Protein AF-A0A4R5BAP6-F1 (afdb_monomer_lite)

Structure (mmCIF, N/CA/C/O backbone):
data_AF-A0A4R5BAP6-F1
#
_entry.id   AF-A0A4R5BAP6-F1
#
loop_
_atom_site.group_PDB
_atom_site.id
_atom_site.type_symbol
_atom_site.label_atom_id
_atom_site.label_alt_id
_atom_site.label_comp_id
_atom_site.label_asym_id
_atom_site.label_entity_id
_atom_site.label_seq_id
_atom_site.pdbx_PDB_ins_code
_atom_site.Cartn_x
_atom_site.Cartn_y
_atom_site.Cartn_z
_atom_site.occupancy
_atom_site.B_iso_or_equiv
_atom_site.auth_seq_id
_atom_site.auth_comp_id
_atom_site.auth_asym_id
_atom_site.auth_atom_id
_atom_site.pdbx_PDB_model_num
ATOM 1 N N . MET A 1 1 ? -31.113 -11.861 32.600 1.00 29.08 1 MET A N 1
ATOM 2 C CA . MET A 1 1 ? -31.206 -10.834 31.542 1.00 29.08 1 MET A CA 1
ATOM 3 C C . MET A 1 1 ? -30.276 -11.280 30.420 1.00 29.08 1 MET A C 1
ATOM 5 O O . MET A 1 1 ? -29.071 -11.275 30.618 1.00 29.08 1 MET A O 1
ATOM 9 N N . ARG A 1 2 ? -30.821 -11.853 29.339 1.00 25.77 2 ARG A N 1
ATOM 10 C CA . ARG A 1 2 ? -30.029 -12.361 28.207 1.00 25.77 2 ARG A CA 1
ATOM 11 C C . ARG A 1 2 ? -29.753 -11.190 27.268 1.00 25.77 2 ARG A C 1
ATOM 13 O O . ARG A 1 2 ? -30.697 -10.659 26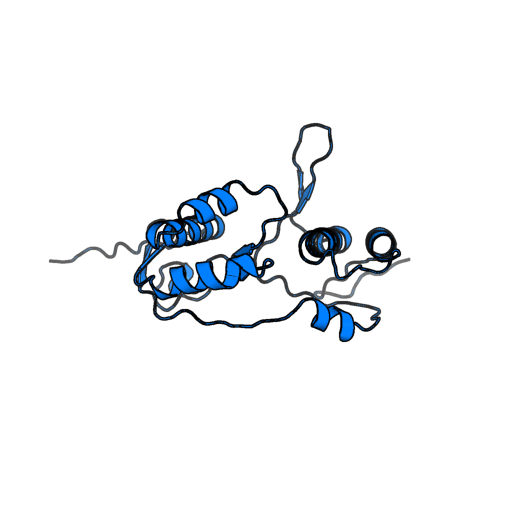.692 1.00 25.77 2 ARG A O 1
ATOM 20 N N . PHE A 1 3 ? -28.494 -10.786 27.141 1.00 29.09 3 PHE A N 1
ATOM 21 C CA . PHE A 1 3 ? -28.077 -9.947 26.024 1.00 29.09 3 PHE A CA 1
ATOM 22 C C . PHE A 1 3 ? -28.029 -10.844 24.790 1.00 29.09 3 PHE A C 1
ATOM 24 O O . PHE A 1 3 ? -27.370 -11.881 24.809 1.00 29.09 3 PHE A O 1
ATOM 31 N N . GLY A 1 4 ? -28.821 -10.499 23.774 1.00 31.89 4 GLY A N 1
ATOM 32 C CA . GLY A 1 4 ? -28.819 -11.208 22.503 1.00 31.89 4 GLY A CA 1
ATOM 33 C C . GLY A 1 4 ? -27.422 -11.173 21.898 1.00 31.89 4 GLY A C 1
ATOM 34 O O . GLY A 1 4 ? -26.791 -10.116 21.868 1.00 31.89 4 GLY A O 1
ATOM 35 N N . GLU A 1 5 ? -26.951 -12.328 21.436 1.00 37.53 5 GLU A N 1
ATOM 36 C CA . GLU A 1 5 ? -25.790 -12.431 20.563 1.00 37.53 5 GLU A CA 1
ATOM 37 C C . GLU A 1 5 ? -26.086 -11.639 19.290 1.00 37.53 5 GLU A C 1
ATOM 39 O O . GLU A 1 5 ? -26.674 -12.129 18.328 1.00 37.53 5 GLU A O 1
ATOM 44 N N . ASN A 1 6 ? -25.698 -10.369 19.291 1.00 40.91 6 ASN A N 1
ATOM 45 C CA . ASN A 1 6 ? -25.498 -9.635 18.063 1.00 40.91 6 ASN A CA 1
ATOM 46 C C . ASN A 1 6 ? -24.154 -10.132 17.532 1.00 40.91 6 ASN A C 1
ATOM 48 O O . ASN A 1 6 ? -23.112 -9.549 17.831 1.00 40.91 6 ASN A O 1
ATOM 52 N N . ILE A 1 7 ? -24.160 -11.277 16.840 1.00 45.03 7 ILE A N 1
ATOM 53 C CA . ILE A 1 7 ? -22.992 -11.737 16.088 1.00 45.03 7 ILE A CA 1
ATOM 54 C C . ILE A 1 7 ? -22.844 -10.726 14.956 1.00 45.03 7 ILE A C 1
ATOM 56 O O . ILE A 1 7 ? -23.418 -10.883 13.879 1.00 45.03 7 ILE A O 1
ATOM 60 N N . ALA A 1 8 ? -22.170 -9.615 15.244 1.00 52.75 8 ALA A N 1
ATOM 61 C CA . ALA A 1 8 ? -21.822 -8.625 14.252 1.00 52.75 8 ALA A CA 1
ATOM 62 C C . ALA A 1 8 ? -20.928 -9.343 13.242 1.00 52.75 8 ALA A C 1
ATOM 64 O O . ALA A 1 8 ? -19.736 -9.518 13.476 1.00 52.75 8 ALA A O 1
ATOM 65 N N . SER A 1 9 ? -21.525 -9.820 12.147 1.00 59.94 9 SER A N 1
ATOM 66 C CA . SER A 1 9 ? -20.772 -10.394 11.043 1.00 59.94 9 SER A CA 1
ATOM 67 C C . SER A 1 9 ? -19.763 -9.341 10.608 1.00 59.94 9 SER A C 1
ATOM 69 O O . SER A 1 9 ? -20.160 -8.220 10.265 1.00 59.94 9 SER A O 1
ATOM 71 N N . GLY A 1 10 ? -18.481 -9.670 10.670 1.00 59.75 10 GLY A N 1
ATOM 72 C CA . GLY A 1 10 ? -17.420 -8.743 10.333 1.00 59.75 10 GLY A CA 1
ATOM 73 C C . GLY A 1 10 ? -17.529 -8.264 8.885 1.00 59.75 10 GLY A C 1
ATOM 74 O O . GLY A 1 10 ? -18.206 -8.871 8.044 1.00 59.75 10 GLY A O 1
ATOM 75 N N . PRO A 1 11 ? -16.895 -7.130 8.573 1.00 62.56 11 PRO A N 1
ATOM 76 C CA . PRO A 1 11 ? -16.972 -6.523 7.254 1.00 62.56 11 PRO A CA 1
ATOM 77 C C . PRO A 1 11 ? -16.471 -7.478 6.159 1.00 62.56 11 PRO A C 1
ATOM 79 O O . PRO A 1 11 ? -15.300 -7.831 6.100 1.00 62.56 11 PRO A O 1
ATOM 82 N N . ARG A 1 12 ? -17.349 -7.828 5.209 1.00 66.69 12 ARG A N 1
ATOM 83 C CA . ARG A 1 12 ? -17.011 -8.689 4.054 1.00 66.69 12 ARG A CA 1
ATOM 84 C C . ARG A 1 12 ? -16.017 -8.043 3.073 1.00 66.69 12 ARG A C 1
ATOM 86 O O . ARG A 1 12 ? -15.424 -8.730 2.246 1.00 66.69 12 ARG A O 1
ATOM 93 N N . HIS A 1 13 ? -15.826 -6.722 3.164 1.00 74.81 13 HIS A N 1
ATOM 94 C CA . HIS A 1 13 ? -14.938 -5.932 2.306 1.00 74.81 13 HIS A CA 1
ATOM 95 C C . HIS A 1 13 ? -14.107 -4.945 3.131 1.00 74.81 13 HIS A C 1
ATOM 97 O O . HIS A 1 13 ? -14.418 -3.759 3.234 1.00 74.81 13 HIS A O 1
ATOM 103 N N . THR A 1 14 ? -13.020 -5.427 3.725 1.00 83.00 14 THR A N 1
ATOM 104 C CA . THR A 1 14 ? -12.201 -4.619 4.640 1.00 83.00 14 THR A CA 1
ATOM 105 C C . THR A 1 14 ? -11.200 -3.700 3.958 1.00 83.00 14 THR A C 1
ATOM 107 O O . THR A 1 14 ? -10.678 -2.829 4.630 1.00 83.00 14 THR A O 1
ATOM 110 N N . GLY A 1 15 ? -10.907 -3.840 2.660 1.00 88.62 15 GLY A N 1
ATOM 111 C CA . GLY A 1 15 ? -9.862 -3.037 1.997 1.00 88.62 15 GLY A CA 1
ATOM 112 C C . GLY A 1 15 ? -10.053 -1.518 2.166 1.00 88.62 15 GLY A C 1
ATOM 113 O O . GLY A 1 15 ? -9.214 -0.863 2.786 1.00 88.62 15 GLY A O 1
ATOM 114 N N . PRO A 1 16 ? -11.179 -0.942 1.699 1.00 91.06 16 PRO A N 1
ATOM 115 C CA . PRO A 1 16 ? -11.476 0.476 1.910 1.00 91.06 16 PRO A CA 1
ATOM 116 C C . PRO A 1 16 ? -11.593 0.862 3.391 1.00 91.06 16 PRO A C 1
ATOM 118 O O . PRO A 1 16 ? -11.187 1.958 3.771 1.00 91.06 16 PRO A O 1
ATOM 121 N N . ALA A 1 17 ? -12.114 -0.038 4.231 1.00 92.81 17 ALA A N 1
ATOM 122 C CA . ALA A 1 17 ? -12.284 0.206 5.660 1.00 92.81 17 ALA A CA 1
ATOM 123 C C . ALA A 1 17 ? -10.941 0.287 6.403 1.00 92.81 17 ALA A C 1
ATOM 125 O O . ALA A 1 17 ? -10.759 1.179 7.224 1.00 92.81 17 ALA A O 1
ATOM 126 N N . VAL A 1 18 ? -9.990 -0.594 6.083 1.00 95.06 18 VAL A N 1
ATOM 127 C CA . VAL A 1 18 ? -8.619 -0.564 6.607 1.00 95.06 18 VAL A CA 1
ATOM 128 C C . VAL A 1 18 ? -7.913 0.699 6.135 1.00 95.06 18 VAL A C 1
ATOM 130 O O . VAL A 1 18 ? -7.285 1.372 6.943 1.00 95.06 18 VAL A O 1
ATOM 133 N N . ASN A 1 19 ? -8.074 1.084 4.866 1.00 95.31 19 ASN A N 1
ATOM 134 C CA . ASN A 1 19 ? -7.511 2.336 4.364 1.00 95.31 19 ASN A CA 1
ATOM 135 C C . ASN A 1 19 ? -8.050 3.565 5.112 1.00 95.31 19 ASN A C 1
ATOM 137 O O . ASN A 1 19 ? -7.280 4.438 5.507 1.00 95.31 19 ASN A O 1
ATOM 141 N N . ALA A 1 20 ? -9.362 3.626 5.348 1.00 95.31 20 ALA A N 1
ATOM 142 C CA . ALA A 1 20 ? -9.965 4.702 6.129 1.00 95.31 20 ALA A CA 1
ATOM 143 C C . ALA A 1 20 ? -9.473 4.703 7.585 1.00 95.31 20 ALA A C 1
ATOM 145 O O . ALA A 1 20 ? -9.150 5.765 8.114 1.00 95.31 20 ALA A O 1
ATOM 146 N N . ALA A 1 21 ? -9.377 3.526 8.211 1.00 95.56 21 ALA A N 1
ATOM 147 C CA . ALA A 1 21 ? -8.882 3.373 9.574 1.00 95.56 21 ALA A CA 1
ATOM 148 C C . ALA A 1 21 ? -7.416 3.820 9.696 1.00 95.56 21 ALA A C 1
ATOM 150 O O . ALA A 1 21 ? -7.091 4.607 10.577 1.00 95.56 21 ALA A O 1
ATOM 151 N N . PHE A 1 22 ? -6.556 3.399 8.765 1.00 97.06 22 PHE A N 1
ATOM 152 C CA . PHE A 1 22 ? -5.153 3.807 8.684 1.00 97.06 22 PHE A CA 1
ATOM 153 C C . PHE A 1 22 ? -5.003 5.332 8.599 1.00 97.06 22 PHE A C 1
ATOM 155 O O . PHE A 1 22 ? -4.308 5.934 9.413 1.00 97.06 22 PHE A O 1
ATOM 162 N N . LEU A 1 23 ? -5.713 5.975 7.668 1.00 96.81 23 LEU A N 1
ATOM 163 C CA . LEU A 1 23 ? -5.685 7.432 7.517 1.00 96.81 23 LEU A CA 1
ATOM 164 C C . LEU A 1 23 ? -6.259 8.162 8.743 1.00 96.81 23 LEU A C 1
ATOM 166 O O . LEU A 1 23 ? -5.760 9.219 9.121 1.00 96.81 23 LEU A O 1
ATOM 170 N N . ALA A 1 24 ? -7.288 7.607 9.389 1.00 95.38 24 ALA A N 1
ATOM 171 C CA . ALA A 1 24 ? -7.823 8.167 10.626 1.00 95.38 24 ALA A CA 1
ATOM 172 C C . ALA A 1 24 ? -6.784 8.149 11.757 1.00 95.38 24 ALA A C 1
ATOM 174 O O . ALA A 1 24 ? -6.659 9.152 12.453 1.00 95.38 24 ALA A O 1
ATOM 175 N N . GLN A 1 25 ? -5.999 7.073 11.881 1.00 95.19 25 GLN A N 1
ATOM 176 C CA . GLN A 1 25 ? -4.946 6.974 12.896 1.00 95.19 25 GLN A CA 1
ATOM 177 C C . GLN A 1 25 ? -3.821 7.985 12.690 1.00 95.19 25 GLN A C 1
ATOM 179 O O . GLN A 1 25 ? -3.382 8.610 13.652 1.00 95.19 25 GLN A O 1
ATOM 184 N N . LEU A 1 26 ? -3.397 8.212 11.444 1.00 96.12 26 LEU A N 1
ATOM 185 C CA . LEU A 1 26 ? -2.430 9.271 11.141 1.00 96.12 26 LEU A CA 1
ATOM 186 C C . LEU A 1 26 ? -2.963 10.637 11.597 1.00 96.12 26 LEU A C 1
ATOM 188 O O . LEU A 1 26 ? -2.294 11.364 12.329 1.00 96.12 26 LEU A O 1
ATOM 192 N N . ARG A 1 27 ? -4.208 10.961 11.241 1.00 95.62 27 ARG A N 1
ATOM 193 C CA . ARG A 1 27 ? -4.841 12.223 11.639 1.00 95.62 27 ARG A CA 1
ATOM 194 C C . ARG A 1 27 ? -4.954 12.368 13.159 1.00 95.62 27 ARG A C 1
ATOM 196 O O . ARG A 1 27 ? -4.648 13.435 13.679 1.00 95.62 27 ARG A O 1
ATOM 203 N N . GLU A 1 28 ? -5.384 11.321 13.861 1.00 94.06 28 GLU A N 1
ATOM 204 C CA . GLU A 1 28 ? -5.513 11.303 15.327 1.00 94.06 28 GLU A CA 1
ATOM 205 C C . GLU A 1 28 ? -4.159 11.458 16.036 1.00 94.06 28 GLU A C 1
ATOM 207 O O . GLU A 1 28 ? -4.088 12.071 17.099 1.00 94.06 28 GLU A O 1
ATOM 212 N N . ALA A 1 29 ? -3.072 10.985 15.423 1.00 93.06 29 ALA A N 1
ATOM 213 C CA . ALA A 1 29 ? -1.715 11.142 15.937 1.00 93.06 29 ALA A CA 1
ATOM 214 C C . ALA A 1 29 ? -1.106 12.545 15.722 1.00 93.06 29 ALA A C 1
ATOM 216 O O . ALA A 1 29 ? 0.034 12.771 16.132 1.00 93.06 29 ALA A O 1
ATOM 217 N N . GLY A 1 30 ? -1.846 13.476 15.106 1.00 93.56 30 GLY A N 1
ATOM 218 C CA . GLY A 1 30 ? -1.382 14.827 14.773 1.00 93.56 30 GLY A CA 1
ATOM 219 C C . GLY A 1 30 ? -0.860 14.979 13.340 1.00 93.56 30 GLY A C 1
ATOM 220 O O . GLY A 1 30 ? -0.535 16.088 12.926 1.00 93.56 30 GLY A O 1
ATOM 221 N N . GLU A 1 31 ? -0.859 13.910 12.542 1.00 93.62 31 GLU A N 1
ATOM 222 C CA . GLU A 1 31 ? -0.349 13.887 11.164 1.00 93.62 31 GLU A CA 1
ATOM 223 C C . GLU A 1 31 ? -1.446 14.243 10.143 1.00 93.62 31 GLU A C 1
ATOM 225 O O . GLU A 1 31 ? -1.641 13.580 9.118 1.00 93.62 31 GLU A O 1
ATOM 230 N N . ALA A 1 32 ? -2.224 15.294 10.424 1.00 92.12 32 ALA A N 1
ATOM 231 C CA . ALA A 1 32 ? -3.350 15.697 9.577 1.00 92.12 32 ALA A CA 1
ATOM 232 C C . ALA A 1 32 ? -2.898 16.102 8.161 1.00 92.12 32 ALA A C 1
ATOM 234 O O . ALA A 1 32 ? -3.512 15.686 7.179 1.00 92.12 32 ALA A O 1
ATOM 235 N N . GLY A 1 33 ? -1.789 16.845 8.047 1.00 93.00 33 GLY A N 1
ATOM 236 C CA . GLY A 1 33 ? -1.218 17.235 6.753 1.00 93.00 33 GLY A CA 1
ATOM 237 C C . GLY A 1 33 ? -0.764 16.031 5.927 1.00 93.00 33 GLY A C 1
ATOM 238 O O . GLY A 1 33 ? -1.093 15.929 4.745 1.00 93.00 33 GLY A O 1
ATOM 239 N N . LEU A 1 34 ? -0.091 15.069 6.568 1.00 93.06 34 LEU A N 1
ATOM 240 C CA . LEU A 1 34 ? 0.307 13.816 5.929 1.00 93.06 34 LEU A CA 1
ATOM 241 C C . LEU A 1 34 ? -0.912 13.007 5.471 1.00 93.06 34 LEU A C 1
ATOM 243 O O . LEU A 1 34 ? -0.921 12.472 4.366 1.00 93.06 34 LEU A O 1
ATOM 247 N N . THR A 1 35 ? -1.955 12.939 6.297 1.00 95.00 35 THR A N 1
ATOM 248 C CA . THR A 1 35 ? -3.196 12.229 5.966 1.00 95.00 35 THR A CA 1
ATOM 249 C C . THR A 1 35 ? -3.828 12.777 4.689 1.00 95.00 35 THR A C 1
ATOM 251 O O . THR A 1 35 ? -4.148 12.000 3.785 1.00 95.00 35 THR A O 1
ATOM 254 N N . SER A 1 36 ? -3.974 14.102 4.589 1.00 93.88 36 SER A N 1
ATOM 255 C CA . SER A 1 36 ? -4.506 14.758 3.390 1.00 93.88 36 SER A CA 1
ATOM 256 C C . SER A 1 36 ? -3.616 14.498 2.179 1.00 93.88 36 SER A C 1
ATOM 258 O O . SER A 1 36 ? -4.109 14.032 1.154 1.00 93.88 36 SER A O 1
ATOM 260 N N . ALA A 1 37 ? -2.297 14.668 2.322 1.00 93.12 37 ALA A N 1
ATOM 261 C CA . ALA A 1 37 ? -1.346 14.401 1.246 1.00 93.12 37 ALA A CA 1
ATOM 262 C C . ALA A 1 37 ? -1.458 12.955 0.730 1.00 93.12 37 ALA A C 1
ATOM 264 O O . ALA A 1 37 ? -1.599 12.726 -0.474 1.00 93.12 37 ALA A O 1
ATOM 265 N N . LEU A 1 38 ? -1.483 11.962 1.625 1.00 94.19 38 LEU A N 1
ATOM 266 C CA . LEU A 1 38 ? -1.632 10.550 1.263 1.00 94.19 38 LEU A CA 1
ATOM 267 C C . LEU A 1 38 ? -2.990 10.246 0.625 1.00 94.19 38 LEU A C 1
ATOM 269 O O . LEU A 1 38 ? -3.064 9.396 -0.269 1.00 94.19 38 LEU A O 1
ATOM 273 N N . HIS A 1 39 ? -4.062 10.911 1.058 1.00 92.88 39 HIS A N 1
ATOM 274 C CA . HIS A 1 39 ? -5.396 10.753 0.485 1.00 92.88 39 HIS A CA 1
ATOM 275 C C . HIS A 1 39 ? -5.476 11.323 -0.939 1.00 92.88 39 HIS A C 1
ATOM 277 O O . HIS A 1 39 ? -5.930 10.628 -1.852 1.00 92.88 39 HIS A O 1
ATOM 283 N N . GLU A 1 40 ? -4.954 12.529 -1.145 1.00 93.31 40 GLU A N 1
ATOM 284 C CA . GLU A 1 40 ? -5.049 13.293 -2.394 1.00 93.31 40 GLU A CA 1
ATOM 285 C C . GLU A 1 40 ? -4.038 12.854 -3.461 1.00 93.31 40 GLU A C 1
ATOM 287 O O . GLU A 1 40 ? -4.287 13.029 -4.655 1.00 93.31 40 GLU A O 1
ATOM 292 N N . THR A 1 41 ? -2.926 12.227 -3.056 1.00 91.38 41 THR A N 1
ATOM 293 C CA . THR A 1 41 ? -1.878 11.746 -3.974 1.00 91.38 41 THR A CA 1
ATOM 294 C C . THR A 1 41 ? -2.477 10.900 -5.099 1.00 91.38 41 THR A C 1
ATOM 296 O O . THR A 1 41 ? -3.090 9.857 -4.853 1.00 91.38 41 THR A O 1
ATOM 299 N N . ARG A 1 42 ? -2.296 11.313 -6.354 1.00 88.94 42 ARG A N 1
ATOM 300 C CA . ARG A 1 42 ? -2.685 10.487 -7.506 1.00 88.94 42 ARG A CA 1
ATOM 301 C C . ARG A 1 42 ? -1.736 9.285 -7.627 1.00 88.94 42 ARG A C 1
ATOM 303 O O . ARG A 1 42 ? -0.604 9.373 -7.164 1.00 88.94 42 ARG A O 1
ATOM 310 N N . PRO A 1 43 ? -2.167 8.149 -8.207 1.00 87.88 43 PRO A N 1
ATOM 311 C CA . PRO A 1 43 ? -1.271 7.018 -8.418 1.00 87.88 43 PRO A CA 1
ATOM 312 C C . PRO A 1 43 ? 0.026 7.416 -9.159 1.00 87.88 43 PRO A C 1
ATOM 314 O O . PRO A 1 43 ? -0.059 8.220 -10.087 1.00 87.88 43 PRO A O 1
ATOM 317 N N . PRO A 1 44 ? 1.182 6.821 -8.806 1.00 91.38 44 PRO A N 1
ATOM 318 C CA . PRO A 1 44 ? 1.326 5.730 -7.842 1.00 91.38 44 PRO A CA 1
ATOM 319 C C . PRO A 1 44 ? 1.260 6.209 -6.380 1.00 91.38 44 PRO A C 1
ATOM 321 O O . PRO A 1 44 ? 1.901 7.173 -5.984 1.00 91.38 44 PRO A O 1
ATOM 324 N N . LYS A 1 45 ? 0.473 5.507 -5.552 1.00 93.50 45 LYS A N 1
ATOM 325 C CA . LYS A 1 45 ? 0.428 5.761 -4.104 1.00 93.50 45 LYS A CA 1
ATOM 326 C C . LYS A 1 45 ? 1.747 5.296 -3.464 1.00 93.50 45 LYS A C 1
ATOM 328 O O . LYS A 1 45 ? 2.220 4.220 -3.830 1.00 93.50 45 LYS A O 1
ATOM 333 N N . PRO A 1 46 ? 2.288 6.027 -2.474 1.00 95.94 46 PRO A N 1
ATOM 334 C CA . PRO A 1 46 ? 3.545 5.682 -1.805 1.00 95.94 46 PRO A CA 1
ATOM 335 C C . PRO A 1 46 ? 3.383 4.611 -0.718 1.00 95.94 46 PRO A C 1
ATOM 337 O O . PRO A 1 46 ? 4.265 4.427 0.115 1.00 95.94 46 PRO A O 1
ATOM 340 N N . TYR A 1 47 ? 2.245 3.918 -0.695 1.00 96.12 47 TYR A N 1
ATOM 341 C CA . TYR A 1 47 ? 1.973 2.829 0.228 1.00 96.12 47 TYR A CA 1
ATOM 342 C C . TYR A 1 47 ? 0.971 1.836 -0.363 1.00 96.12 47 TYR A C 1
ATOM 344 O O . TYR A 1 47 ? 0.226 2.147 -1.300 1.00 96.12 47 TYR A O 1
ATOM 352 N N . THR A 1 48 ? 0.924 0.640 0.217 1.00 94.44 48 THR A N 1
ATOM 353 C CA . THR A 1 48 ? -0.154 -0.329 0.015 1.00 94.44 48 THR A CA 1
ATOM 354 C C . THR A 1 48 ? -0.602 -0.911 1.351 1.00 94.44 48 THR A C 1
ATOM 356 O O . THR A 1 48 ? 0.168 -0.946 2.310 1.00 94.44 48 THR A O 1
ATOM 359 N N . LEU A 1 49 ? -1.858 -1.347 1.401 1.00 94.88 49 LEU A N 1
ATOM 360 C CA . LEU A 1 49 ? -2.493 -1.931 2.576 1.00 94.88 49 LEU A CA 1
ATOM 361 C C . LEU A 1 49 ? -3.148 -3.246 2.184 1.00 94.88 49 LEU A C 1
ATOM 363 O O . LEU A 1 49 ? -3.796 -3.335 1.135 1.00 94.88 49 LEU A O 1
ATOM 367 N N . THR A 1 50 ? -3.033 -4.249 3.046 1.00 94.88 50 THR A N 1
ATOM 368 C CA . THR A 1 50 ? -3.872 -5.442 2.935 1.00 94.88 50 THR A CA 1
ATOM 369 C C . THR A 1 50 ? -5.259 -5.188 3.550 1.00 94.88 50 THR A C 1
ATOM 371 O O . THR A 1 50 ? -5.422 -4.302 4.392 1.00 94.88 50 THR A O 1
ATOM 374 N N . PRO A 1 51 ? -6.300 -5.940 3.143 1.00 93.31 51 PRO A N 1
ATOM 375 C CA . PRO A 1 51 ? -7.499 -6.103 3.964 1.00 93.31 51 PRO A CA 1
ATOM 376 C C . PRO A 1 51 ? -7.145 -6.703 5.337 1.00 93.31 51 PRO A C 1
ATOM 378 O O . PRO A 1 51 ? -6.017 -7.146 5.550 1.00 93.31 51 PRO A O 1
ATOM 381 N N . LEU A 1 52 ? -8.116 -6.777 6.255 1.00 93.38 52 LEU A N 1
ATOM 382 C CA . LEU A 1 52 ? -7.924 -7.563 7.470 1.00 93.38 52 LEU A CA 1
ATOM 383 C C . LEU A 1 52 ? -7.681 -9.031 7.100 1.00 93.38 52 LEU A C 1
ATOM 385 O O . LEU A 1 52 ? -8.354 -9.598 6.240 1.00 93.38 52 LEU A O 1
ATOM 389 N N . LEU A 1 53 ? -6.696 -9.621 7.762 1.00 91.31 53 LEU A N 1
ATOM 390 C CA . LEU A 1 53 ? -6.234 -10.991 7.617 1.00 91.31 53 LEU A CA 1
ATOM 391 C C . LEU A 1 53 ? -6.385 -11.711 8.960 1.00 91.31 53 LEU A C 1
ATOM 393 O O . LEU A 1 53 ? -6.174 -11.112 10.016 1.00 91.31 53 LEU A O 1
ATOM 397 N N . GLY A 1 54 ? -6.652 -13.014 8.907 1.00 89.94 54 GLY A N 1
ATOM 398 C CA . GLY A 1 54 ? -6.746 -13.881 10.083 1.00 89.94 54 GLY A CA 1
ATOM 399 C C . GLY A 1 54 ? -8.179 -14.095 10.590 1.00 89.94 54 GLY A C 1
ATOM 400 O O . GLY A 1 54 ? -9.110 -13.491 10.059 1.00 89.94 54 GLY A O 1
ATOM 401 N N . PRO A 1 55 ? -8.363 -14.965 11.600 1.00 83.19 55 PRO A N 1
ATOM 402 C CA . PRO A 1 55 ? -9.682 -15.374 12.092 1.00 83.19 55 PRO A CA 1
ATOM 403 C C . PRO A 1 55 ? -10.544 -14.214 12.596 1.00 83.19 55 PRO A C 1
ATOM 405 O O . PRO A 1 55 ? -11.735 -14.190 12.344 1.00 83.19 55 PRO A O 1
ATOM 408 N N . GLY A 1 56 ? -9.950 -13.185 13.210 1.00 84.19 56 GLY A N 1
ATOM 409 C CA . GLY A 1 56 ? -10.712 -12.025 13.689 1.00 84.19 56 GLY A CA 1
ATOM 410 C C . GLY A 1 56 ? -11.216 -11.078 12.587 1.00 84.19 56 GLY A C 1
ATOM 411 O O . GLY A 1 56 ? -11.876 -10.080 12.891 1.00 84.19 56 GLY A O 1
ATOM 412 N N . ALA A 1 57 ? -10.875 -11.319 11.315 1.00 84.44 57 ALA A N 1
ATOM 413 C CA . ALA A 1 57 ? -11.208 -10.415 10.211 1.00 84.44 57 ALA A CA 1
ATOM 414 C C . ALA A 1 57 ? -12.709 -10.404 9.874 1.00 84.44 57 ALA A C 1
ATOM 416 O O . ALA A 1 57 ? -13.238 -9.375 9.455 1.00 84.44 57 ALA A O 1
ATOM 417 N N . ASP A 1 58 ? -13.399 -11.525 10.081 1.00 80.44 58 ASP A N 1
ATOM 418 C CA . ASP A 1 58 ? -14.833 -11.693 9.827 1.00 80.44 58 ASP A CA 1
ATOM 419 C C . ASP A 1 58 ? -15.688 -11.534 11.095 1.00 80.44 58 ASP A C 1
ATOM 421 O O . ASP A 1 58 ? -16.880 -11.839 11.084 1.00 80.44 58 ASP A O 1
ATOM 425 N N . GLY A 1 59 ? -15.099 -11.038 12.187 1.00 74.88 59 GLY A N 1
ATOM 426 C CA . GLY A 1 59 ? -15.797 -10.851 13.456 1.00 74.88 59 GLY A CA 1
ATOM 427 C C . GLY A 1 59 ? -16.079 -12.147 14.225 1.00 74.88 59 GLY A C 1
ATOM 428 O O . GLY A 1 59 ? -16.730 -12.077 15.263 1.00 74.88 59 GLY A O 1
ATOM 429 N N . SER A 1 60 ? -15.571 -13.307 13.787 1.00 76.00 60 SER A N 1
ATOM 430 C CA . SER A 1 60 ? -15.744 -14.598 14.480 1.00 76.00 60 SER A CA 1
ATOM 431 C C . SER A 1 60 ? -14.942 -14.733 15.787 1.00 76.00 60 SER A C 1
ATOM 433 O O . SER A 1 60 ? -14.993 -15.770 16.450 1.00 76.00 60 SER A O 1
ATOM 435 N N . GLY A 1 61 ? -14.236 -13.674 16.196 1.00 77.06 61 GLY A N 1
ATOM 436 C CA . GLY A 1 61 ? -13.334 -13.669 17.344 1.00 77.06 61 GLY A CA 1
ATOM 437 C C . GLY A 1 61 ? -11.899 -14.065 16.977 1.00 77.06 61 GLY A C 1
ATOM 438 O O . GLY A 1 61 ? -11.607 -14.555 15.890 1.00 77.06 61 GLY A O 1
ATOM 439 N N . GLY A 1 62 ? -10.966 -13.811 17.895 1.00 87.88 62 GLY A N 1
ATOM 440 C CA . GLY A 1 62 ? -9.534 -14.028 17.674 1.00 87.88 62 GLY A CA 1
ATOM 441 C C . GLY A 1 62 ? -8.811 -12.833 17.046 1.00 87.88 62 GLY A C 1
ATOM 442 O O . GLY A 1 62 ? -9.359 -11.741 16.901 1.00 87.88 62 GLY A O 1
ATOM 443 N N . ASN A 1 63 ? -7.540 -13.040 16.700 1.00 92.06 63 ASN A N 1
ATOM 444 C CA . ASN A 1 63 ? -6.669 -11.961 16.240 1.00 92.06 63 ASN A CA 1
ATOM 445 C C . ASN A 1 63 ? -6.881 -11.674 14.749 1.00 92.06 63 ASN A C 1
ATOM 447 O O . ASN A 1 63 ? -6.942 -12.589 13.922 1.00 92.06 63 ASN A O 1
ATOM 451 N N . ALA A 1 64 ? -6.935 -10.387 14.414 1.00 93.62 64 ALA A N 1
ATOM 452 C CA . ALA A 1 64 ? -6.875 -9.883 13.050 1.00 93.62 64 ALA A CA 1
ATOM 453 C C . ALA A 1 64 ? -5.611 -9.037 12.879 1.00 93.62 64 ALA A C 1
ATOM 455 O O . ALA A 1 64 ? -5.129 -8.423 13.830 1.00 93.62 64 ALA A O 1
ATOM 456 N N . ARG A 1 65 ? -5.089 -8.975 11.656 1.00 94.75 65 ARG A N 1
ATOM 457 C CA . ARG A 1 65 ? -3.992 -8.070 11.300 1.00 94.75 65 ARG A CA 1
ATOM 458 C C . ARG A 1 65 ? -4.202 -7.481 9.918 1.00 94.75 65 ARG A C 1
ATOM 460 O O . ARG A 1 65 ? -4.869 -8.082 9.087 1.00 94.75 65 ARG A O 1
ATOM 467 N N . PHE A 1 66 ? -3.572 -6.356 9.641 1.00 95.38 66 PHE A N 1
ATOM 468 C CA . PHE A 1 66 ? -3.340 -5.890 8.279 1.00 95.38 66 PHE A CA 1
ATOM 469 C C . PHE A 1 66 ? -1.870 -5.498 8.158 1.00 95.38 66 PHE A C 1
ATOM 471 O O . PHE A 1 66 ? -1.191 -5.269 9.157 1.00 95.38 66 PHE A O 1
ATOM 478 N N . GLU A 1 67 ? -1.371 -5.479 6.934 1.00 96.25 67 GLU A N 1
ATOM 479 C CA . GLU A 1 67 ? 0.022 -5.206 6.608 1.00 96.25 67 GLU A CA 1
ATOM 480 C C . GLU A 1 67 ? 0.072 -3.883 5.837 1.00 96.25 67 GLU A C 1
ATOM 482 O O . GLU A 1 67 ? -0.776 -3.620 4.976 1.00 96.25 67 GLU A O 1
ATOM 487 N N . VAL A 1 68 ? 1.062 -3.052 6.163 1.00 96.25 68 VAL A N 1
ATOM 488 C CA . VAL A 1 68 ? 1.345 -1.781 5.490 1.00 96.25 68 VAL A CA 1
ATOM 489 C C . VAL A 1 68 ? 2.720 -1.895 4.852 1.00 96.25 68 VAL A C 1
ATOM 491 O O . VAL A 1 68 ? 3.686 -2.184 5.553 1.00 96.25 68 VAL A O 1
ATOM 494 N N . ALA A 1 69 ? 2.823 -1.650 3.547 1.00 96.31 69 ALA A N 1
ATOM 495 C CA . ALA A 1 69 ? 4.121 -1.440 2.911 1.00 96.31 69 ALA A CA 1
ATOM 496 C C . ALA A 1 69 ? 4.230 0.015 2.467 1.00 96.31 69 ALA A C 1
ATOM 498 O O . ALA A 1 69 ? 3.302 0.545 1.854 1.00 96.31 69 ALA A O 1
ATOM 499 N N . LEU A 1 70 ? 5.358 0.645 2.783 1.00 96.56 70 LEU A N 1
ATOM 500 C CA . LEU A 1 70 ? 5.672 2.031 2.450 1.00 96.56 70 LEU A CA 1
ATOM 501 C C . LEU A 1 70 ? 6.775 2.032 1.392 1.00 96.56 70 LEU A C 1
ATOM 503 O O . LEU A 1 70 ? 7.740 1.286 1.513 1.00 96.56 70 LEU A O 1
ATOM 507 N N . LEU A 1 71 ? 6.608 2.845 0.351 1.00 95.69 71 LEU A N 1
ATOM 508 C CA . LEU A 1 71 ? 7.545 2.945 -0.775 1.00 95.69 71 LEU A CA 1
ATOM 509 C C . LEU A 1 71 ? 8.411 4.208 -0.723 1.00 95.69 71 LEU A C 1
ATOM 511 O O . LEU A 1 71 ? 9.346 4.323 -1.510 1.00 95.69 71 LEU A O 1
ATOM 515 N N . ALA A 1 72 ? 8.092 5.145 0.171 1.00 93.94 72 ALA A N 1
ATOM 516 C CA . ALA A 1 72 ? 8.824 6.390 0.356 1.00 93.94 72 ALA A CA 1
ATOM 517 C C . ALA A 1 72 ? 9.373 6.478 1.785 1.00 93.94 72 ALA A C 1
ATOM 519 O O . ALA A 1 72 ? 8.605 6.445 2.750 1.00 93.94 72 ALA A O 1
ATOM 520 N N . ASP A 1 73 ? 10.689 6.642 1.909 1.00 91.56 73 ASP A N 1
ATOM 521 C CA . ASP A 1 73 ? 11.407 6.660 3.191 1.00 91.56 73 ASP A CA 1
ATOM 522 C C . ASP A 1 73 ? 10.899 7.753 4.137 1.00 91.56 73 ASP A C 1
ATOM 524 O O . ASP A 1 73 ? 10.780 7.544 5.345 1.00 91.56 73 ASP A O 1
ATOM 528 N N . THR A 1 74 ? 10.507 8.899 3.574 1.00 93.31 74 THR A N 1
ATOM 529 C CA . THR A 1 74 ? 9.943 10.036 4.314 1.00 93.31 74 THR A CA 1
ATOM 530 C C . THR A 1 74 ? 8.648 9.696 5.055 1.00 93.31 74 THR A C 1
ATOM 532 O O . THR A 1 74 ? 8.269 10.415 5.976 1.00 93.31 74 THR A O 1
ATOM 535 N N . LEU A 1 75 ? 7.977 8.595 4.698 1.00 95.06 75 LEU A N 1
ATOM 536 C CA . LEU A 1 75 ? 6.755 8.134 5.356 1.00 95.06 75 LEU A CA 1
ATOM 537 C C . LEU A 1 75 ? 7.012 7.199 6.536 1.00 95.06 75 LEU A C 1
ATOM 539 O O . LEU A 1 75 ? 6.142 7.074 7.392 1.00 95.06 75 LEU A O 1
ATOM 543 N N . ILE A 1 76 ? 8.169 6.534 6.594 1.00 93.19 76 ILE A N 1
ATOM 544 C CA . ILE A 1 76 ? 8.408 5.442 7.548 1.00 93.19 76 ILE A CA 1
ATOM 545 C C . ILE A 1 76 ? 8.283 5.941 8.987 1.00 93.19 76 ILE A C 1
ATOM 547 O O . ILE A 1 76 ? 7.477 5.420 9.759 1.00 93.19 76 ILE A O 1
ATOM 551 N N . ALA A 1 77 ? 9.047 6.975 9.340 1.00 93.75 77 ALA A N 1
ATOM 552 C CA . ALA A 1 77 ? 9.054 7.526 10.689 1.00 93.75 77 ALA A CA 1
ATOM 553 C C . ALA A 1 77 ? 7.675 8.051 11.143 1.00 93.75 77 ALA A C 1
ATOM 555 O O . ALA A 1 77 ? 7.201 7.576 12.178 1.00 93.75 77 ALA A O 1
ATOM 556 N N . PRO A 1 78 ? 6.992 8.961 10.414 1.00 94.56 78 PRO A N 1
ATOM 557 C CA . PRO A 1 78 ? 5.704 9.488 10.871 1.00 94.56 78 PRO A CA 1
ATOM 558 C C . PRO A 1 78 ? 4.613 8.411 10.932 1.00 94.56 78 PRO A C 1
ATOM 560 O O . PRO A 1 78 ? 3.819 8.397 11.872 1.00 94.56 78 PRO A O 1
ATOM 563 N N . VAL A 1 79 ? 4.597 7.450 9.997 1.00 95.81 79 VAL A N 1
ATOM 564 C CA . VAL A 1 79 ? 3.628 6.344 10.034 1.00 95.81 79 VAL A CA 1
ATOM 565 C C . VAL A 1 79 ? 3.867 5.439 11.243 1.00 95.81 79 VAL A C 1
ATOM 567 O O . VAL A 1 79 ? 2.922 5.144 11.972 1.00 95.81 79 VAL A O 1
ATOM 570 N N . LEU A 1 80 ? 5.111 5.019 11.501 1.00 94.00 80 LEU A N 1
ATOM 571 C CA . LEU A 1 80 ? 5.421 4.181 12.664 1.00 94.00 80 LEU A CA 1
ATOM 572 C C . LEU A 1 80 ? 5.116 4.901 13.980 1.00 94.00 80 LEU A C 1
ATOM 574 O O . LEU A 1 80 ? 4.549 4.296 14.885 1.00 94.00 80 LEU A O 1
ATOM 578 N N . GLN A 1 81 ? 5.443 6.192 14.083 1.00 92.56 81 GLN A N 1
ATOM 579 C CA . GLN A 1 81 ? 5.140 6.994 15.270 1.00 92.56 81 GLN A CA 1
ATOM 580 C C . GLN A 1 81 ? 3.636 7.120 15.519 1.00 92.56 81 GLN A C 1
ATOM 582 O O . GLN A 1 81 ? 3.205 7.037 16.670 1.00 92.56 81 GLN A O 1
ATOM 587 N N . ALA A 1 82 ? 2.840 7.307 14.466 1.00 93.88 82 ALA A N 1
ATOM 588 C CA . ALA A 1 82 ? 1.390 7.352 14.580 1.00 93.88 82 ALA A CA 1
ATOM 589 C C . ALA A 1 82 ? 0.824 6.001 15.038 1.00 93.88 82 ALA A C 1
ATOM 591 O O . ALA A 1 82 ? 0.101 5.943 16.031 1.00 93.88 82 ALA A O 1
ATOM 592 N N . LEU A 1 83 ? 1.224 4.906 14.383 1.00 93.31 83 LEU A N 1
ATOM 593 C CA . LEU A 1 83 ? 0.743 3.563 14.711 1.00 93.31 83 LEU A CA 1
ATOM 594 C C . LEU A 1 83 ? 1.181 3.101 16.109 1.00 93.31 83 LEU A C 1
ATOM 596 O O . LEU A 1 83 ? 0.404 2.455 16.804 1.00 93.31 83 LEU A O 1
ATOM 600 N N . ALA A 1 84 ? 2.379 3.471 16.568 1.00 92.12 84 ALA A N 1
ATOM 601 C CA . ALA A 1 84 ? 2.859 3.141 17.914 1.00 92.12 84 ALA A CA 1
ATOM 602 C C . ALA A 1 84 ? 2.024 3.790 19.035 1.00 92.12 84 ALA A C 1
ATOM 604 O O . ALA A 1 84 ? 2.011 3.301 20.167 1.00 92.12 84 ALA A O 1
ATOM 605 N N . LYS A 1 85 ? 1.327 4.894 18.738 1.00 92.19 85 LYS A N 1
ATOM 606 C CA . LYS A 1 85 ? 0.415 5.570 19.674 1.00 92.19 85 LYS A CA 1
ATOM 607 C C . LYS A 1 85 ? -1.005 5.000 19.621 1.00 92.19 85 LYS A C 1
ATOM 609 O O . LYS A 1 85 ? -1.778 5.226 20.553 1.00 92.19 85 LYS A O 1
ATOM 614 N N . THR A 1 86 ? -1.353 4.260 18.571 1.00 93.88 86 THR A N 1
ATOM 615 C CA . THR A 1 86 ? -2.683 3.677 18.400 1.00 93.88 86 THR A CA 1
ATOM 616 C C . THR A 1 86 ? -2.917 2.560 19.415 1.00 93.88 86 THR A C 1
ATOM 618 O O . THR A 1 86 ? -2.221 1.549 19.435 1.00 93.88 86 THR A O 1
ATOM 621 N N . ARG A 1 87 ? -3.944 2.725 20.254 1.00 95.38 87 ARG A N 1
ATOM 622 C CA . ARG A 1 87 ? -4.391 1.699 21.218 1.00 95.38 87 ARG A CA 1
ATOM 623 C C . ARG A 1 87 ? -5.636 0.959 20.768 1.00 95.38 87 ARG A C 1
ATOM 625 O O . ARG A 1 87 ? -5.814 -0.209 21.092 1.00 95.38 87 ARG A O 1
ATOM 632 N N . THR A 1 88 ? -6.489 1.641 20.017 1.00 95.06 88 THR A N 1
ATOM 633 C CA . THR A 1 88 ? -7.723 1.076 19.482 1.00 95.06 88 THR A CA 1
ATOM 634 C C . THR A 1 88 ? -7.839 1.439 18.017 1.00 95.06 88 THR A C 1
ATOM 636 O O . THR A 1 88 ? -7.361 2.488 17.593 1.00 95.06 88 THR A O 1
ATOM 639 N N . LEU A 1 89 ? -8.458 0.563 17.238 1.00 94.00 89 LEU A N 1
ATOM 640 C CA . LEU A 1 89 ? -8.672 0.768 15.818 1.00 94.00 89 LEU A CA 1
ATOM 641 C C . LEU A 1 89 ? -10.116 0.434 15.480 1.00 94.00 89 LEU A C 1
ATOM 643 O O . LEU A 1 89 ? -10.608 -0.648 15.796 1.00 94.00 89 LEU A O 1
ATOM 647 N N . ARG A 1 90 ? -10.793 1.349 14.790 1.00 92.69 90 ARG A N 1
ATOM 648 C CA . ARG A 1 90 ? -12.115 1.082 14.232 1.00 92.69 90 ARG A CA 1
ATOM 649 C C . ARG A 1 90 ? -11.993 0.749 12.754 1.00 92.69 90 ARG A C 1
ATOM 651 O O . ARG A 1 90 ? -11.640 1.614 11.955 1.00 92.69 90 ARG A O 1
ATOM 658 N N . VAL A 1 91 ? -12.342 -0.479 12.383 1.00 92.31 91 VAL A N 1
ATOM 659 C CA . VAL A 1 91 ? -12.426 -0.908 10.982 1.00 92.31 91 VAL A CA 1
ATOM 660 C C . VAL A 1 91 ? -13.891 -1.167 10.658 1.00 92.31 91 VAL A C 1
ATOM 662 O O . VAL A 1 91 ? -14.508 -2.084 11.194 1.00 92.31 91 VAL A O 1
ATOM 665 N N . ALA A 1 92 ? -14.461 -0.327 9.792 1.00 89.25 92 ALA A N 1
ATOM 666 C CA . ALA A 1 92 ? -15.900 -0.279 9.529 1.00 89.25 92 ALA A CA 1
ATOM 667 C C . ALA A 1 92 ? -16.723 -0.088 10.827 1.00 89.25 92 ALA A C 1
ATOM 669 O O . ALA A 1 92 ? -16.659 0.965 11.470 1.00 89.25 92 ALA A O 1
ATOM 670 N N . ASN A 1 93 ? -17.520 -1.083 11.206 1.00 86.62 93 ASN A N 1
ATOM 671 C CA . ASN A 1 93 ? -18.339 -1.106 12.419 1.00 86.62 93 ASN A CA 1
ATOM 672 C C . ASN A 1 93 ? -17.714 -1.924 13.563 1.00 86.62 93 ASN A C 1
ATOM 674 O O . ASN A 1 93 ? -18.321 -2.009 14.626 1.00 86.62 93 ASN A O 1
ATOM 678 N N . CYS A 1 94 ? -16.524 -2.494 13.365 1.00 88.75 94 CYS A N 1
ATOM 679 C CA . CYS A 1 94 ? -15.831 -3.304 14.360 1.00 88.75 94 CYS A CA 1
ATOM 680 C C . CYS A 1 94 ? -14.759 -2.481 15.086 1.00 88.75 94 CYS A C 1
ATOM 682 O O . CYS A 1 94 ? -14.043 -1.686 14.468 1.00 88.75 94 CYS A O 1
ATOM 684 N N . PHE A 1 95 ? -14.646 -2.697 16.395 1.00 91.25 95 PHE A N 1
ATOM 685 C CA . PHE A 1 95 ? -13.605 -2.121 17.240 1.00 91.25 95 PHE A CA 1
ATOM 686 C C . PHE A 1 95 ? -12.578 -3.193 17.582 1.00 91.25 95 PHE A C 1
ATOM 688 O O . PHE A 1 95 ? -12.940 -4.303 17.964 1.00 91.25 95 PHE A O 1
ATOM 695 N N . TYR A 1 96 ? -11.308 -2.835 17.451 1.00 92.75 96 TYR A N 1
ATOM 696 C CA . TYR A 1 96 ? -10.171 -3.687 17.753 1.00 92.75 96 TYR A CA 1
ATOM 697 C C . TYR A 1 96 ? -9.291 -3.003 18.793 1.00 92.75 96 TYR A C 1
ATOM 699 O O . TYR A 1 96 ? -9.044 -1.798 18.706 1.00 92.75 96 TYR A O 1
ATOM 707 N N . GLU A 1 97 ? -8.780 -3.777 19.743 1.00 95.19 97 GLU A N 1
ATOM 708 C CA . GLU A 1 97 ? -7.638 -3.373 20.558 1.00 95.19 97 GLU A CA 1
ATOM 709 C C . GLU A 1 97 ? -6.352 -3.706 19.802 1.00 95.19 97 GLU A C 1
ATOM 711 O O . GLU A 1 97 ? -6.210 -4.788 19.226 1.00 95.19 97 GLU A O 1
ATOM 716 N N . VAL A 1 98 ? -5.413 -2.762 19.763 1.00 95.62 98 VAL A N 1
ATOM 717 C CA . VAL A 1 98 ? -4.137 -2.976 19.082 1.00 95.62 98 VAL A CA 1
ATOM 718 C C . VAL A 1 98 ? -3.203 -3.737 20.012 1.00 95.62 98 VAL A C 1
ATOM 720 O O . VAL A 1 98 ? -2.675 -3.180 20.972 1.00 95.62 98 VAL A O 1
ATOM 723 N N . ALA A 1 99 ? -2.990 -5.015 19.697 1.00 95.06 99 ALA A N 1
ATOM 724 C CA . ALA A 1 99 ? -2.070 -5.878 20.432 1.00 95.06 99 ALA A CA 1
ATOM 725 C C . ALA A 1 99 ? -0.595 -5.490 20.220 1.00 95.06 99 ALA A C 1
ATOM 727 O O . ALA A 1 99 ? 0.210 -5.600 21.141 1.00 95.06 99 ALA A O 1
ATOM 728 N N . GLY A 1 100 ? -0.237 -5.020 19.022 1.00 94.00 100 GLY A N 1
ATOM 729 C CA . GLY A 1 100 ? 1.128 -4.623 18.693 1.00 94.00 100 GLY A CA 1
ATOM 730 C C . GLY A 1 100 ? 1.265 -4.077 17.276 1.00 94.00 100 GLY A C 1
ATOM 731 O O . GLY A 1 100 ? 0.403 -4.290 16.422 1.00 94.00 100 GLY A O 1
ATOM 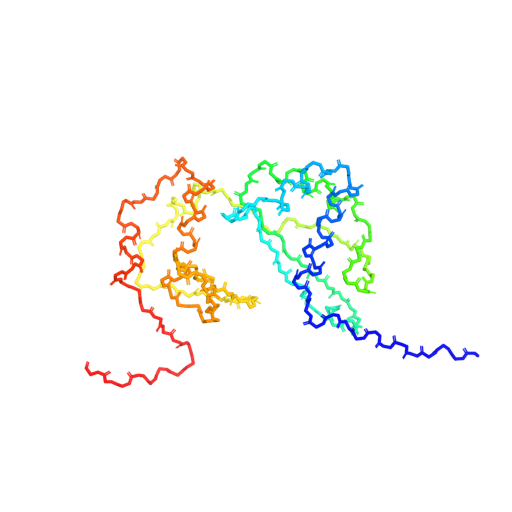732 N N . VAL A 1 101 ? 2.366 -3.365 17.046 1.00 95.06 101 VAL A N 1
ATOM 733 C CA . VAL A 1 101 ? 2.800 -2.877 15.734 1.00 95.06 101 VAL A CA 1
ATOM 734 C C . VAL A 1 101 ? 4.236 -3.337 15.545 1.00 95.06 101 VAL A C 1
ATOM 736 O O . VAL A 1 101 ? 5.099 -3.028 16.364 1.00 95.06 101 VAL A O 1
ATOM 739 N N . GLU A 1 102 ? 4.485 -4.083 14.474 1.00 94.12 102 GLU A N 1
ATOM 740 C CA . GLU A 1 102 ? 5.775 -4.717 14.214 1.00 94.12 102 GLU A CA 1
ATOM 741 C C . GLU A 1 102 ? 6.281 -4.349 12.822 1.00 94.12 102 GLU A C 1
ATOM 743 O O . GLU A 1 102 ? 5.520 -4.302 11.851 1.00 94.12 102 GLU A O 1
ATOM 748 N N . VAL A 1 103 ? 7.589 -4.121 12.716 1.00 94.50 103 VAL A N 1
ATOM 749 C CA . VAL A 1 103 ? 8.260 -3.979 11.422 1.00 94.50 103 VAL A CA 1
ATOM 750 C C . VAL A 1 103 ? 8.575 -5.380 10.911 1.00 94.50 103 VAL A C 1
ATOM 752 O O . VAL A 1 103 ? 9.509 -6.023 11.379 1.00 94.50 103 VAL A O 1
ATOM 755 N N . ALA A 1 104 ? 7.772 -5.860 9.961 1.00 92.81 104 ALA A N 1
ATOM 756 C CA . ALA A 1 104 ? 7.913 -7.212 9.423 1.00 92.81 104 ALA A CA 1
ATOM 757 C C . ALA A 1 104 ? 9.150 -7.376 8.522 1.00 92.81 104 ALA A C 1
ATOM 759 O O . ALA A 1 104 ? 9.764 -8.441 8.505 1.00 92.81 104 ALA A O 1
ATOM 760 N N . ALA A 1 105 ? 9.493 -6.343 7.750 1.00 93.50 105 ALA A N 1
ATOM 761 C CA . ALA A 1 105 ? 10.652 -6.322 6.867 1.00 93.50 105 ALA A CA 1
ATOM 762 C C . ALA A 1 105 ? 11.017 -4.881 6.491 1.00 93.50 105 ALA A C 1
ATOM 764 O O . ALA A 1 105 ? 10.142 -4.017 6.409 1.00 93.50 105 ALA A O 1
ATOM 765 N N . THR A 1 106 ? 12.298 -4.667 6.196 1.00 93.81 106 THR A N 1
ATOM 766 C CA . THR A 1 106 ? 12.826 -3.430 5.614 1.00 93.81 106 THR A CA 1
ATOM 767 C C . THR A 1 106 ? 13.810 -3.809 4.520 1.00 93.81 106 THR A C 1
ATOM 769 O O . THR A 1 106 ? 14.665 -4.666 4.733 1.00 93.81 106 THR A O 1
ATOM 772 N N . GLU A 1 107 ? 13.705 -3.167 3.363 1.00 94.00 107 GLU A N 1
ATOM 773 C CA . GLU A 1 107 ? 14.610 -3.392 2.242 1.00 94.00 107 GLU A CA 1
ATOM 774 C C . GLU A 1 107 ? 14.870 -2.068 1.518 1.00 94.00 107 GLU A C 1
ATOM 776 O O . GLU A 1 107 ? 13.943 -1.3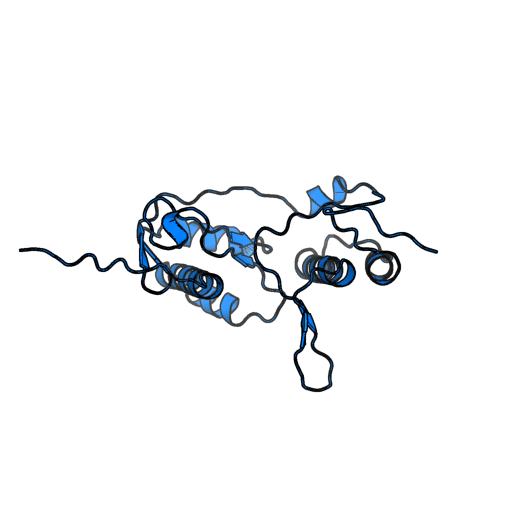04 1.257 1.00 94.00 107 GLU A O 1
ATOM 781 N N . GLN A 1 108 ? 16.139 -1.780 1.227 1.00 92.50 108 GLN A N 1
ATOM 782 C CA . GLN A 1 108 ? 16.539 -0.600 0.461 1.00 92.50 108 GLN A CA 1
ATOM 783 C C . GLN A 1 108 ? 16.502 -0.925 -1.028 1.00 92.50 108 GLN A C 1
ATOM 785 O O . GLN A 1 108 ? 16.958 -1.995 -1.414 1.00 92.50 108 GLN A O 1
ATOM 790 N N . TYR A 1 109 ? 16.073 0.007 -1.882 1.00 92.31 109 TYR A N 1
ATOM 791 C CA . TYR A 1 109 ? 15.980 -0.225 -3.333 1.00 92.31 109 TYR A CA 1
ATOM 792 C C . TYR A 1 109 ? 17.295 -0.689 -3.991 1.00 92.31 109 TYR A C 1
ATOM 794 O O . TYR A 1 109 ? 17.269 -1.446 -4.962 1.00 92.31 109 TYR A O 1
ATOM 802 N N . ALA A 1 110 ? 18.451 -0.293 -3.451 1.00 92.12 110 ALA A N 1
ATOM 803 C CA . ALA A 1 110 ? 19.750 -0.739 -3.953 1.00 92.12 110 ALA A CA 1
ATOM 804 C C . ALA A 1 110 ? 19.977 -2.253 -3.772 1.00 92.12 110 ALA A C 1
ATOM 806 O O . ALA A 1 110 ? 20.656 -2.876 -4.589 1.00 92.12 110 ALA A O 1
ATOM 807 N N . THR A 1 111 ? 19.392 -2.861 -2.735 1.00 92.75 111 THR A N 1
ATOM 808 C CA . THR A 1 111 ? 19.590 -4.279 -2.410 1.00 92.75 111 THR A CA 1
ATOM 809 C C . THR A 1 111 ? 18.951 -5.211 -3.450 1.00 92.75 111 THR A C 1
ATOM 811 O O . THR A 1 111 ? 19.692 -6.026 -4.008 1.00 92.75 111 THR A O 1
ATOM 814 N N . PRO A 1 112 ? 17.657 -5.080 -3.822 1.00 89.75 112 PRO A N 1
ATOM 815 C CA . PRO A 1 112 ? 17.075 -5.845 -4.921 1.00 89.75 112 PRO A CA 1
ATOM 816 C C . PRO A 1 112 ? 17.835 -5.681 -6.235 1.00 89.75 112 PRO A C 1
ATOM 818 O O . PRO A 1 112 ? 18.001 -6.657 -6.960 1.00 89.75 112 PRO A O 1
ATOM 821 N N . MET A 1 113 ? 18.330 -4.473 -6.534 1.00 89.06 113 MET A N 1
ATOM 822 C CA . MET A 1 113 ? 19.087 -4.213 -7.762 1.00 89.06 113 MET A CA 1
ATOM 823 C C . MET A 1 113 ? 20.417 -4.978 -7.783 1.00 89.06 113 MET A C 1
ATOM 825 O O . MET A 1 113 ? 20.728 -5.654 -8.760 1.00 89.06 113 MET A O 1
ATOM 829 N N . ALA A 1 114 ? 21.187 -4.935 -6.693 1.00 90.62 114 ALA A N 1
ATOM 830 C CA . ALA A 1 114 ? 22.466 -5.642 -6.595 1.00 90.62 114 ALA A CA 1
ATOM 831 C C . ALA A 1 114 ? 22.305 -7.178 -6.587 1.00 90.62 114 ALA A C 1
ATOM 833 O O . ALA A 1 114 ? 23.141 -7.923 -7.119 1.00 90.62 114 ALA A O 1
ATOM 834 N N . CYS A 1 115 ? 21.212 -7.664 -5.996 1.00 90.94 115 CYS A N 1
ATOM 835 C CA . CYS A 1 115 ? 20.893 -9.087 -5.916 1.00 90.94 115 CYS A CA 1
ATOM 836 C C . CYS A 1 115 ? 20.155 -9.622 -7.151 1.00 90.94 115 CYS A C 1
ATOM 838 O O . CYS A 1 115 ? 19.989 -10.837 -7.261 1.00 90.94 115 CYS A O 1
ATOM 840 N N . ALA A 1 116 ? 19.736 -8.762 -8.085 1.00 88.50 116 ALA A N 1
ATOM 841 C CA . ALA A 1 116 ? 19.018 -9.186 -9.278 1.00 88.50 116 ALA A CA 1
ATOM 842 C C . ALA A 1 116 ? 19.858 -10.178 -10.096 1.00 88.50 116 ALA A C 1
ATOM 844 O O . ALA A 1 116 ? 21.061 -9.999 -10.321 1.00 88.50 116 ALA A O 1
ATOM 845 N N . ARG A 1 117 ? 19.216 -11.259 -10.537 1.00 87.75 117 ARG A N 1
ATOM 846 C CA . ARG A 1 117 ? 19.795 -12.259 -11.434 1.00 87.75 117 ARG A CA 1
ATOM 847 C C . ARG A 1 117 ? 18.817 -12.504 -12.579 1.00 87.75 117 ARG A C 1
ATOM 849 O O . ARG A 1 117 ? 17.613 -12.566 -12.316 1.00 87.75 117 ARG A O 1
ATOM 856 N N . PRO A 1 118 ? 19.303 -12.638 -13.825 1.00 85.94 118 PRO A N 1
ATOM 857 C CA . PRO A 1 118 ? 18.469 -13.110 -14.919 1.00 85.94 118 PRO A CA 1
ATOM 858 C C . PRO A 1 118 ? 17.810 -14.440 -14.544 1.00 85.94 118 PRO A C 1
ATOM 860 O O . PRO A 1 118 ? 18.442 -15.300 -13.930 1.00 85.94 118 PRO A O 1
ATOM 863 N N . THR A 1 119 ? 16.538 -14.586 -14.888 1.00 86.62 119 THR A N 1
ATOM 864 C CA . THR A 1 119 ? 15.769 -15.815 -14.695 1.00 86.62 119 THR A CA 1
ATOM 865 C C . THR A 1 119 ? 14.782 -15.957 -15.841 1.00 86.62 119 THR A C 1
ATOM 867 O O . THR A 1 119 ? 14.245 -14.956 -16.318 1.00 86.62 119 THR A O 1
ATOM 870 N N . ASP A 1 120 ? 14.523 -17.196 -16.245 1.00 85.00 120 ASP A N 1
ATOM 871 C CA . ASP A 1 120 ? 13.573 -17.520 -17.314 1.00 85.00 120 ASP A CA 1
ATOM 872 C C . ASP A 1 120 ? 12.119 -17.554 -16.810 1.00 85.00 120 ASP A C 1
ATOM 874 O O . ASP A 1 120 ? 11.179 -17.718 -17.585 1.00 85.00 120 ASP A O 1
ATOM 878 N N . GLY A 1 121 ? 11.908 -17.401 -15.498 1.00 85.75 121 GLY A N 1
ATOM 879 C CA . GLY A 1 121 ? 10.572 -17.362 -14.920 1.00 85.75 121 GLY A CA 1
ATOM 880 C C . GLY A 1 121 ? 10.513 -16.804 -13.503 1.00 85.75 121 GLY A C 1
ATOM 881 O O . GLY A 1 121 ? 11.488 -16.820 -12.747 1.00 85.75 121 GLY A O 1
ATOM 882 N N . TRP A 1 122 ? 9.315 -16.348 -13.133 1.00 85.50 122 TRP A N 1
ATOM 883 C CA . TRP A 1 122 ? 8.978 -15.886 -11.789 1.00 85.50 122 TRP A CA 1
ATOM 884 C C . TRP A 1 122 ? 7.726 -16.587 -11.280 1.00 85.50 122 TRP A C 1
ATOM 886 O O . TRP A 1 122 ? 6.773 -16.821 -12.021 1.00 85.50 122 TRP A O 1
ATOM 896 N N . ARG A 1 123 ? 7.697 -16.865 -9.975 1.00 89.00 123 ARG A N 1
ATOM 897 C CA . ARG A 1 123 ? 6.497 -17.333 -9.282 1.00 89.00 123 ARG A CA 1
ATOM 898 C C . ARG A 1 123 ? 6.052 -16.273 -8.289 1.00 89.00 123 ARG A C 1
ATOM 900 O O . ARG A 1 123 ? 6.734 -16.015 -7.302 1.00 89.00 123 ARG A O 1
ATOM 907 N N . LEU A 1 124 ? 4.884 -15.693 -8.536 1.00 86.56 124 LEU A N 1
ATOM 908 C CA . LEU A 1 124 ? 4.270 -1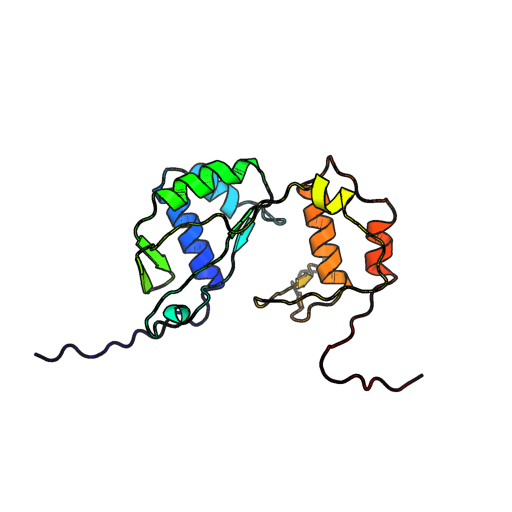4.700 -7.661 1.00 86.56 124 LEU A CA 1
ATOM 909 C C . LEU A 1 124 ? 3.054 -15.315 -6.971 1.00 86.56 124 LEU A C 1
ATOM 911 O O . LEU A 1 124 ? 2.211 -15.935 -7.615 1.00 86.56 124 LEU A O 1
ATOM 915 N N . ARG A 1 125 ? 2.948 -15.127 -5.653 1.00 89.25 125 ARG A N 1
ATOM 916 C CA . ARG A 1 125 ? 1.754 -15.501 -4.886 1.00 89.25 125 ARG A CA 1
ATOM 917 C C . ARG A 1 125 ? 0.967 -14.249 -4.529 1.00 89.25 125 ARG A C 1
ATOM 919 O O . ARG A 1 125 ? 1.377 -13.487 -3.655 1.00 89.25 125 ARG A O 1
ATOM 926 N N . ILE A 1 126 ? -0.179 -14.071 -5.175 1.00 86.06 126 ILE A N 1
ATOM 927 C CA . ILE A 1 126 ? -1.099 -12.966 -4.903 1.00 86.06 126 ILE A CA 1
ATOM 928 C C . ILE A 1 126 ? -1.889 -13.285 -3.629 1.00 86.06 126 ILE A C 1
ATOM 930 O O . ILE A 1 126 ? -2.687 -14.217 -3.605 1.00 86.06 126 ILE A O 1
ATOM 934 N N . ARG A 1 127 ? -1.626 -12.547 -2.543 1.00 85.44 127 ARG A N 1
ATOM 935 C CA . ARG A 1 127 ? -2.265 -12.776 -1.230 1.00 85.44 127 ARG A CA 1
ATOM 936 C C . ARG A 1 127 ? -3.587 -12.033 -1.049 1.00 85.44 127 ARG A C 1
ATOM 938 O O . ARG A 1 127 ? -4.366 -12.386 -0.172 1.00 85.44 127 ARG A O 1
ATOM 945 N N . THR A 1 128 ? -3.817 -10.988 -1.835 1.00 84.88 128 THR A N 1
ATOM 946 C CA . THR A 1 128 ? -4.997 -10.125 -1.744 1.00 84.88 128 THR A CA 1
ATOM 947 C C . THR A 1 128 ? -5.559 -9.906 -3.146 1.00 84.88 128 THR A C 1
ATOM 949 O O . THR A 1 128 ? -4.772 -9.826 -4.092 1.00 84.88 128 THR A O 1
ATOM 952 N N . PRO A 1 129 ? -6.893 -9.821 -3.320 1.00 85.62 129 PRO A N 1
ATOM 953 C CA . PRO A 1 129 ? -7.477 -9.554 -4.629 1.00 85.62 129 PRO A CA 1
ATOM 954 C C . PRO A 1 129 ? -6.854 -8.310 -5.270 1.00 85.62 129 PRO A C 1
ATOM 956 O O . PRO A 1 129 ? -6.784 -7.248 -4.648 1.00 85.62 129 PRO A O 1
ATOM 959 N N . MET A 1 130 ? -6.394 -8.453 -6.511 1.00 85.12 130 MET A N 1
ATOM 960 C CA . MET A 1 130 ? -5.740 -7.395 -7.275 1.00 85.12 130 MET A CA 1
ATOM 961 C C . MET A 1 130 ? -6.618 -7.006 -8.461 1.00 85.12 130 MET A C 1
ATOM 963 O O . MET A 1 130 ? -7.253 -7.855 -9.078 1.00 85.12 130 MET A O 1
ATOM 967 N N . ALA A 1 131 ? -6.651 -5.716 -8.781 1.00 85.38 131 ALA A N 1
ATOM 968 C CA . ALA A 1 131 ? -7.357 -5.194 -9.940 1.00 85.38 131 ALA A CA 1
ATOM 969 C C . ALA A 1 131 ? -6.452 -4.235 -10.711 1.00 85.38 131 ALA A C 1
ATOM 971 O O . ALA A 1 131 ? -5.763 -3.401 -10.117 1.00 85.38 131 ALA A O 1
ATOM 972 N N . PHE A 1 132 ? -6.497 -4.325 -12.038 1.00 83.88 132 PHE A N 1
ATOM 973 C CA . PHE A 1 132 ? -5.762 -3.442 -12.934 1.00 83.88 132 PHE A CA 1
ATOM 974 C C . PHE A 1 132 ? -6.737 -2.523 -13.640 1.00 83.88 132 PHE A C 1
ATOM 976 O O . PHE A 1 132 ? -7.735 -2.945 -14.224 1.00 83.88 132 PHE A O 1
ATOM 983 N N . LEU A 1 133 ? -6.448 -1.235 -13.555 1.00 79.69 133 LEU A N 1
ATOM 984 C CA . LEU A 1 133 ? -7.307 -0.195 -14.081 1.00 79.69 133 LEU A CA 1
ATOM 985 C C . LEU A 1 133 ? -6.671 0.293 -15.367 1.00 79.69 133 LEU A C 1
ATOM 987 O O . LEU A 1 133 ? -5.620 0.931 -15.339 1.00 79.69 133 LEU A O 1
ATOM 991 N N . THR A 1 134 ? -7.304 -0.017 -16.489 1.00 70.88 134 THR A N 1
ATOM 992 C CA . THR A 1 134 ? -6.890 0.514 -17.782 1.00 70.88 134 THR A CA 1
ATOM 993 C C . THR A 1 134 ? -7.733 1.752 -18.046 1.00 70.88 134 THR A C 1
ATOM 995 O O . THR A 1 134 ? -8.935 1.646 -18.307 1.00 70.88 134 THR A O 1
ATOM 998 N N . ALA A 1 135 ? -7.120 2.927 -17.927 1.00 63.00 135 ALA A N 1
ATOM 999 C CA . ALA A 1 135 ? -7.643 4.117 -18.576 1.00 63.00 135 ALA A CA 1
ATOM 1000 C C . ALA A 1 135 ? -7.178 4.061 -20.035 1.00 63.00 135 ALA A C 1
ATOM 1002 O O . ALA A 1 135 ? -5.981 3.963 -20.289 1.00 63.00 135 ALA A O 1
ATOM 1003 N N . ARG A 1 136 ? -8.116 4.061 -20.980 1.00 54.62 136 ARG A N 1
ATOM 1004 C CA . ARG A 1 136 ? -7.851 4.610 -22.312 1.00 54.62 136 ARG A CA 1
ATOM 1005 C C . ARG A 1 136 ? -8.384 6.033 -22.321 1.00 54.62 136 ARG A C 1
ATOM 1007 O O . ARG A 1 136 ? -9.344 6.316 -21.602 1.00 54.62 136 ARG A O 1
ATOM 1014 N N . ASP A 1 137 ? -7.818 6.863 -23.181 1.00 53.09 137 ASP A N 1
ATOM 1015 C CA . ASP A 1 137 ? -8.212 8.249 -23.468 1.00 53.09 137 ASP A CA 1
ATOM 1016 C C . ASP A 1 137 ? -9.685 8.424 -23.935 1.00 53.09 137 ASP A C 1
ATOM 1018 O O . ASP A 1 137 ? -10.108 9.515 -24.293 1.00 53.09 137 ASP A O 1
ATOM 1022 N N . GLU A 1 138 ? -10.504 7.365 -23.886 1.00 45.72 138 GLU A N 1
ATOM 1023 C CA . GLU A 1 138 ? -11.865 7.245 -24.429 1.00 45.72 138 GLU A CA 1
ATOM 1024 C C . GLU A 1 138 ? -12.948 7.059 -23.337 1.00 45.72 138 GLU A C 1
ATOM 1026 O O . GLU A 1 138 ? -13.975 6.414 -23.541 1.00 45.72 138 GLU A O 1
AT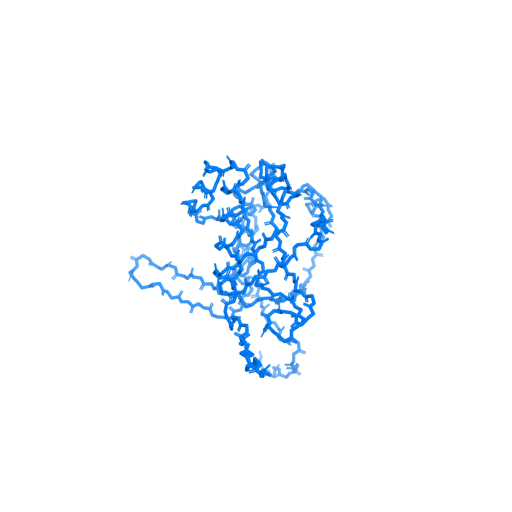OM 1031 N N . GLY A 1 139 ? -12.731 7.587 -22.130 1.00 53.53 139 GLY A N 1
ATOM 1032 C CA . GLY A 1 139 ? -13.805 7.837 -21.152 1.00 53.53 139 GLY A CA 1
ATOM 1033 C C . GLY A 1 139 ? -14.338 6.649 -20.330 1.00 53.53 139 GLY A C 1
ATOM 1034 O O . GLY A 1 139 ? -14.938 6.881 -19.281 1.00 53.53 139 GLY A O 1
ATOM 1035 N N . ALA A 1 140 ? -14.086 5.388 -20.703 1.00 61.69 140 ALA A N 1
ATOM 1036 C CA . ALA A 1 140 ? -14.516 4.224 -19.912 1.00 61.69 140 ALA A CA 1
ATOM 1037 C C . ALA A 1 140 ? -13.346 3.534 -19.188 1.00 61.69 140 ALA A C 1
ATOM 1039 O O . ALA A 1 140 ? -12.521 2.846 -19.795 1.00 61.69 140 ALA A O 1
ATOM 1040 N N . ARG A 1 141 ? -13.305 3.657 -17.855 1.00 68.00 141 ARG A N 1
ATOM 1041 C CA . ARG A 1 141 ? -12.359 2.930 -16.993 1.00 68.00 141 ARG A CA 1
ATOM 1042 C C . ARG A 1 141 ? -12.716 1.445 -16.990 1.00 68.00 141 ARG A C 1
ATOM 1044 O O . ARG A 1 141 ? -13.708 1.048 -16.383 1.00 68.00 141 ARG A O 1
ATOM 1051 N N . ARG A 1 142 ? -11.905 0.613 -17.646 1.00 78.94 142 ARG A N 1
ATOM 1052 C CA . ARG A 1 142 ? -12.074 -0.847 -17.595 1.00 78.94 142 ARG A CA 1
ATOM 1053 C C . ARG A 1 142 ? -11.263 -1.419 -16.437 1.00 78.94 142 ARG A C 1
ATOM 1055 O O . ARG A 1 142 ? -10.111 -1.040 -16.221 1.00 78.94 142 ARG A O 1
ATOM 1062 N N . CYS A 1 143 ? -11.886 -2.326 -15.693 1.00 80.62 143 CYS A N 1
ATOM 1063 C CA . CYS A 1 143 ? -11.238 -3.097 -14.642 1.00 80.62 143 CYS A CA 1
ATOM 1064 C C . CYS A 1 143 ? -10.885 -4.480 -15.192 1.00 80.62 143 CYS A C 1
ATOM 1066 O O . CYS A 1 143 ? -11.752 -5.187 -15.705 1.00 80.62 143 CYS A O 1
ATOM 1068 N N . ARG A 1 144 ? -9.614 -4.863 -15.093 1.00 81.50 144 ARG A N 1
ATOM 1069 C CA . ARG A 1 144 ? -9.136 -6.217 -15.375 1.00 81.50 144 ARG A CA 1
ATOM 1070 C C . ARG A 1 144 ? -8.884 -6.912 -14.043 1.00 81.50 144 ARG A C 1
ATOM 1072 O O . ARG A 1 144 ? -8.210 -6.356 -13.177 1.00 81.50 144 ARG A O 1
ATOM 1079 N N . LEU A 1 145 ? -9.462 -8.098 -13.880 1.00 80.44 145 LEU A N 1
ATOM 1080 C CA . LEU A 1 145 ? -9.420 -8.854 -12.623 1.00 80.44 145 LEU A CA 1
ATOM 1081 C C . LEU A 1 145 ? -8.299 -9.899 -12.594 1.00 80.44 145 LEU A C 1
ATOM 1083 O O . LEU A 1 145 ? -7.945 -10.380 -11.523 1.00 80.44 145 LEU A O 1
ATOM 1087 N N . PHE A 1 146 ? -7.736 -10.237 -13.755 1.00 83.12 146 PHE A N 1
ATOM 1088 C CA . PHE A 1 146 ? -6.692 -11.249 -13.869 1.00 83.12 146 PHE A CA 1
ATOM 1089 C C . PHE A 1 146 ? -5.297 -10.610 -13.907 1.00 83.12 146 PHE A C 1
ATOM 1091 O O . PHE A 1 146 ? -5.114 -9.588 -14.580 1.00 83.12 146 PHE A O 1
ATOM 1098 N N . PRO A 1 147 ? -4.318 -11.180 -13.180 1.00 83.69 147 PRO A N 1
ATOM 1099 C CA . PRO A 1 147 ? -2.954 -10.677 -13.119 1.00 83.69 147 PRO A CA 1
ATOM 1100 C C . PRO A 1 147 ? -2.143 -11.132 -14.331 1.00 83.69 147 PRO A C 1
ATOM 1102 O O . PRO A 1 147 ? -1.257 -11.976 -14.208 1.00 83.69 147 PRO A O 1
ATOM 1105 N N . GLU A 1 148 ? -2.428 -10.561 -15.502 1.00 86.31 148 GLU A N 1
ATOM 1106 C CA . GLU A 1 148 ? -1.538 -10.764 -16.649 1.00 86.31 148 GLU A CA 1
ATOM 1107 C C . GLU A 1 148 ? -0.153 -10.208 -16.327 1.00 86.31 148 GLU A C 1
ATOM 1109 O O . GLU A 1 148 ? -0.024 -9.140 -15.711 1.00 86.31 148 GLU A O 1
ATOM 1114 N N . ALA A 1 149 ? 0.880 -10.927 -16.764 1.00 87.75 149 ALA A N 1
ATOM 1115 C CA . ALA A 1 149 ? 2.264 -10.586 -16.470 1.00 87.75 149 ALA A CA 1
ATOM 1116 C C . ALA A 1 149 ? 2.584 -9.143 -16.889 1.00 87.75 149 ALA A C 1
ATOM 1118 O O . ALA A 1 149 ? 3.064 -8.363 -16.066 1.00 87.75 149 ALA A O 1
ATOM 1119 N N . GLU A 1 150 ? 2.214 -8.748 -18.110 1.00 88.00 150 GLU A N 1
ATOM 1120 C CA . GLU A 1 150 ? 2.413 -7.386 -18.614 1.00 88.00 150 GLU A CA 1
ATOM 1121 C C . GLU A 1 150 ? 1.884 -6.320 -17.637 1.00 88.00 150 GLU A C 1
ATOM 1123 O O . GLU A 1 150 ? 2.579 -5.348 -17.341 1.00 88.00 150 GLU A O 1
ATOM 1128 N N . TRP A 1 151 ? 0.694 -6.510 -17.057 1.00 87.44 151 TRP A N 1
ATOM 1129 C CA . TRP A 1 151 ? 0.094 -5.534 -16.141 1.00 87.44 151 TRP A CA 1
ATOM 1130 C C . TRP A 1 151 ? 0.758 -5.510 -14.771 1.00 87.44 151 TRP A C 1
ATOM 1132 O O . TRP A 1 151 ? 0.955 -4.429 -14.205 1.00 87.44 151 TRP A O 1
ATOM 1142 N N . VAL A 1 152 ? 1.103 -6.685 -14.237 1.00 89.62 152 VAL A N 1
ATOM 1143 C CA . VAL A 1 152 ? 1.835 -6.805 -12.971 1.00 89.62 152 VAL A CA 1
ATOM 1144 C C . VAL A 1 152 ? 3.173 -6.083 -13.095 1.00 89.62 152 VAL A C 1
ATOM 1146 O O . VAL A 1 152 ? 3.453 -5.164 -12.322 1.00 89.62 152 VAL A O 1
ATOM 1149 N N . PHE A 1 153 ? 3.967 -6.440 -14.103 1.00 91.25 153 PHE A N 1
ATOM 1150 C CA . PHE A 1 153 ? 5.308 -5.897 -14.274 1.00 91.25 153 PHE A CA 1
ATOM 1151 C C . PHE A 1 153 ? 5.296 -4.432 -14.718 1.00 91.25 153 PHE A C 1
ATOM 1153 O O . PHE A 1 153 ? 6.081 -3.653 -14.188 1.00 91.25 153 PHE A O 1
ATOM 1160 N N . SER A 1 154 ? 4.350 -3.991 -15.555 1.00 89.81 154 SER A N 1
ATOM 1161 C CA . SER A 1 154 ? 4.180 -2.559 -15.869 1.00 89.81 154 SER A CA 1
ATOM 1162 C C . SER A 1 154 ? 3.775 -1.735 -14.641 1.00 89.81 154 SER A C 1
ATOM 1164 O O . SER A 1 154 ? 4.116 -0.558 -14.515 1.00 89.81 154 SER A O 1
ATOM 1166 N N . GLY A 1 155 ? 2.999 -2.318 -13.722 1.00 90.25 155 GLY A N 1
ATOM 1167 C CA . GLY A 1 155 ? 2.665 -1.695 -12.441 1.00 90.25 155 GLY A CA 1
ATOM 1168 C C . GLY A 1 155 ? 3.883 -1.545 -11.529 1.00 90.25 155 GLY A C 1
ATOM 1169 O O . GLY A 1 155 ? 4.063 -0.486 -10.927 1.00 90.25 155 GLY A O 1
ATOM 1170 N N . LEU A 1 156 ? 4.720 -2.582 -11.449 1.00 92.31 156 LEU A N 1
ATOM 1171 C CA . LEU A 1 156 ? 5.967 -2.562 -10.680 1.00 92.31 156 LEU A CA 1
ATOM 1172 C C . LEU A 1 156 ? 6.989 -1.590 -11.281 1.00 92.31 156 LEU A C 1
ATOM 1174 O O . LEU A 1 156 ? 7.526 -0.771 -10.543 1.00 92.31 156 LEU A O 1
ATOM 1178 N N . HIS A 1 157 ? 7.181 -1.609 -12.602 1.00 92.69 157 HIS A N 1
ATOM 1179 C CA . HIS A 1 157 ? 8.081 -0.706 -13.324 1.00 92.69 157 HIS A CA 1
ATOM 1180 C C . HIS A 1 157 ? 7.747 0.764 -13.058 1.00 92.69 157 HIS A C 1
ATOM 1182 O O . HIS A 1 157 ? 8.595 1.510 -12.584 1.00 92.69 157 HIS A O 1
ATOM 1188 N N . ARG A 1 158 ? 6.479 1.164 -13.241 1.00 92.25 158 ARG A N 1
ATOM 1189 C CA . ARG A 1 158 ? 6.038 2.547 -12.982 1.00 92.25 158 ARG A CA 1
ATOM 1190 C C . ARG A 1 158 ? 6.258 2.991 -11.537 1.00 92.25 158 ARG A C 1
ATOM 1192 O O . ARG A 1 158 ? 6.530 4.160 -11.288 1.00 92.25 158 ARG A O 1
ATOM 1199 N N . ARG A 1 159 ? 6.098 2.085 -10.566 1.00 94.06 159 ARG A N 1
ATOM 1200 C CA . ARG A 1 159 ? 6.387 2.394 -9.155 1.00 94.06 159 ARG A CA 1
ATOM 1201 C C . ARG A 1 159 ? 7.884 2.536 -8.916 1.00 94.06 159 ARG A C 1
ATOM 1203 O O . ARG A 1 159 ? 8.268 3.435 -8.180 1.00 94.06 159 ARG A O 1
ATOM 1210 N N . TRP A 1 160 ? 8.699 1.683 -9.533 1.00 94.50 160 TRP A N 1
ATOM 1211 C CA . TRP A 1 160 ? 10.153 1.764 -9.443 1.00 94.50 160 TRP A CA 1
ATOM 1212 C C . TRP A 1 160 ? 10.667 3.101 -9.979 1.00 94.50 160 TRP A C 1
ATOM 1214 O O . TRP A 1 160 ? 11.350 3.817 -9.259 1.00 94.50 160 TRP A O 1
ATOM 1224 N N . GLU A 1 161 ? 10.270 3.484 -11.194 1.00 94.00 161 GLU A N 1
ATOM 1225 C CA . GLU A 1 161 ? 10.666 4.763 -11.802 1.00 94.00 161 GLU A CA 1
ATOM 1226 C C . GLU A 1 161 ? 10.277 5.970 -10.939 1.00 94.00 161 GLU A C 1
ATOM 1228 O O . GLU A 1 161 ? 11.006 6.956 -10.886 1.00 94.00 161 GLU A O 1
ATOM 1233 N N . PHE A 1 162 ? 9.136 5.894 -10.249 1.00 94.50 162 PHE A N 1
ATOM 1234 C CA . PHE A 1 162 ? 8.645 6.993 -9.425 1.00 94.50 162 PHE A CA 1
ATOM 1235 C C . PHE A 1 162 ? 9.324 7.076 -8.049 1.00 94.50 162 PHE A C 1
ATOM 1237 O O . PHE A 1 162 ? 9.629 8.173 -7.588 1.00 94.50 162 PHE A O 1
ATOM 1244 N N . PHE A 1 163 ? 9.534 5.944 -7.368 1.00 95.31 163 PHE A N 1
ATOM 1245 C CA . PHE A 1 163 ? 10.036 5.922 -5.985 1.00 95.31 163 PHE A CA 1
ATOM 1246 C C . PHE A 1 163 ? 11.538 5.653 -5.857 1.00 95.31 163 PHE A C 1
ATOM 1248 O O . PHE A 1 163 ? 12.103 5.921 -4.801 1.00 95.31 163 PHE A O 1
ATOM 1255 N N . ALA A 1 164 ? 12.192 5.169 -6.913 1.00 94.75 164 ALA A N 1
ATOM 1256 C CA . ALA A 1 164 ? 13.631 4.930 -6.958 1.00 94.75 164 ALA A CA 1
ATOM 1257 C C . ALA A 1 164 ? 14.282 5.560 -8.209 1.00 94.75 164 ALA A C 1
ATOM 1259 O O . ALA A 1 164 ? 15.011 4.869 -8.923 1.00 94.75 164 ALA A O 1
ATOM 1260 N N . PRO A 1 165 ? 14.055 6.861 -8.496 1.00 92.88 165 PRO A N 1
ATOM 1261 C CA . PRO A 1 165 ? 14.545 7.492 -9.726 1.00 92.88 165 PRO A CA 1
ATOM 1262 C C . PRO A 1 165 ? 16.077 7.484 -9.837 1.00 92.88 165 PRO A C 1
ATOM 1264 O O . PRO A 1 165 ? 16.615 7.417 -10.937 1.00 92.88 165 PRO A O 1
ATOM 1267 N N . GLU A 1 166 ? 16.779 7.487 -8.701 1.00 93.38 166 GLU A N 1
ATOM 1268 C CA . GLU A 1 166 ? 18.246 7.431 -8.632 1.00 93.38 166 GLU A CA 1
ATOM 1269 C C . GLU A 1 166 ? 18.818 6.043 -8.976 1.00 93.38 166 GLU A C 1
ATOM 1271 O O . GLU A 1 166 ? 20.016 5.896 -9.207 1.00 93.38 166 GLU A O 1
ATOM 1276 N N . ILE A 1 167 ? 17.977 5.003 -9.009 1.00 93.00 167 ILE A N 1
ATOM 1277 C CA . ILE A 1 167 ? 18.380 3.628 -9.314 1.00 93.00 167 ILE A CA 1
ATOM 1278 C C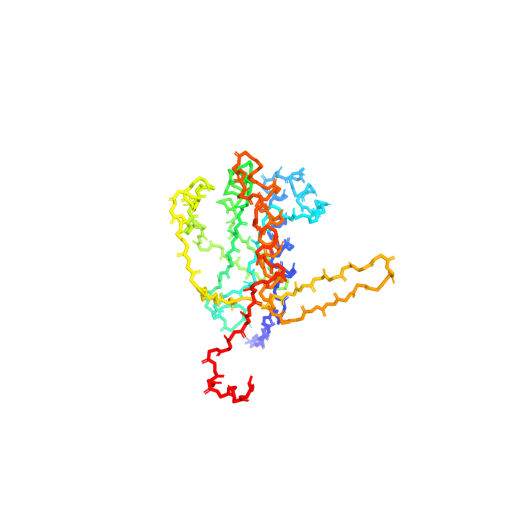 . ILE A 1 167 ? 17.738 3.224 -10.637 1.00 93.00 167 ILE A C 1
ATOM 1280 O O . ILE A 1 167 ? 16.736 2.510 -10.681 1.00 93.00 167 ILE A O 1
ATOM 1284 N N . ALA A 1 168 ? 18.318 3.711 -11.731 1.00 90.88 168 ALA A N 1
ATOM 1285 C CA . ALA A 1 168 ? 17.788 3.487 -13.067 1.00 90.88 168 ALA A CA 1
ATOM 1286 C C . ALA A 1 168 ? 17.724 1.991 -13.422 1.00 90.88 168 ALA A C 1
ATOM 1288 O O . ALA A 1 168 ? 18.698 1.247 -13.274 1.00 90.88 168 ALA A O 1
ATOM 1289 N N . LEU A 1 169 ? 16.571 1.558 -13.937 1.00 90.31 169 LEU A N 1
ATOM 1290 C CA . LEU A 1 169 ? 16.446 0.256 -14.586 1.00 90.31 169 LEU A CA 1
ATOM 1291 C C . LEU A 1 169 ? 17.150 0.279 -15.953 1.00 90.31 169 LEU A C 1
ATOM 1293 O O . LEU A 1 169 ? 17.260 1.342 -16.572 1.00 90.31 169 LEU A O 1
ATOM 1297 N N . PRO A 1 170 ? 17.600 -0.881 -16.469 1.00 88.31 170 PRO A N 1
ATOM 1298 C CA . PRO A 1 170 ? 18.120 -0.969 -17.827 1.00 88.31 170 PRO A CA 1
ATOM 1299 C C . PRO A 1 170 ? 17.102 -0.427 -18.848 1.00 88.31 170 PRO A C 1
ATOM 1301 O O . PRO A 1 170 ? 15.916 -0.735 -18.720 1.00 88.31 170 PRO A O 1
ATOM 1304 N N . PRO A 1 171 ? 17.525 0.286 -19.911 1.00 86.44 171 PRO A N 1
ATOM 1305 C CA . PRO A 1 171 ? 16.607 0.822 -20.926 1.00 86.44 171 PRO A CA 1
ATOM 1306 C C . PRO A 1 171 ? 15.727 -0.240 -21.605 1.00 86.44 171 PRO A C 1
ATOM 1308 O O . PRO A 1 171 ? 14.650 0.059 -22.113 1.00 86.44 171 PRO A O 1
ATOM 1311 N N . SER A 1 172 ? 16.173 -1.498 -21.603 1.00 87.69 172 SER A N 1
ATOM 1312 C CA . SER A 1 172 ? 15.430 -2.642 -22.132 1.00 87.69 172 SER A CA 1
ATOM 1313 C C . SER A 1 172 ? 14.283 -3.116 -21.233 1.00 87.69 172 SER A C 1
ATOM 1315 O O . SER A 1 172 ? 13.482 -3.934 -21.684 1.00 87.69 172 SER A O 1
ATOM 1317 N N . ALA A 1 173 ? 14.176 -2.641 -19.986 1.00 87.94 173 ALA A N 1
ATOM 1318 C CA . ALA A 1 173 ? 13.210 -3.141 -19.008 1.00 87.94 173 ALA A CA 1
ATOM 1319 C C . ALA A 1 173 ? 11.760 -2.972 -19.484 1.00 87.94 173 ALA A C 1
ATOM 1321 O O . ALA A 1 173 ? 10.998 -3.937 -19.473 1.00 87.94 173 ALA A O 1
ATOM 1322 N N . ALA A 1 174 ? 11.393 -1.788 -19.982 1.00 86.75 174 ALA A N 1
ATOM 1323 C CA . ALA A 1 174 ? 10.048 -1.534 -20.497 1.00 86.75 174 ALA A CA 1
ATOM 1324 C C . ALA A 1 174 ? 9.701 -2.434 -21.699 1.00 86.75 174 ALA A C 1
ATOM 1326 O O . ALA A 1 174 ? 8.617 -3.015 -21.748 1.00 86.75 174 ALA A O 1
ATOM 1327 N N . ALA A 1 175 ? 10.637 -2.606 -22.638 1.00 86.00 175 ALA A N 1
ATOM 1328 C CA . ALA A 1 175 ? 10.444 -3.455 -23.816 1.00 86.00 175 ALA A CA 1
ATOM 1329 C C . ALA A 1 175 ? 10.338 -4.948 -23.457 1.00 86.00 175 ALA A C 1
ATOM 1331 O O . ALA A 1 175 ? 9.558 -5.686 -24.062 1.00 86.00 175 ALA A O 1
ATOM 1332 N N . ALA A 1 176 ? 11.089 -5.395 -22.445 1.00 84.75 176 ALA A N 1
ATOM 1333 C CA . ALA A 1 176 ? 11.040 -6.771 -21.966 1.00 84.75 176 ALA A CA 1
ATOM 1334 C C . ALA A 1 176 ? 9.667 -7.139 -21.378 1.00 84.75 176 ALA A C 1
ATOM 1336 O O . ALA A 1 176 ? 9.247 -8.288 -21.502 1.00 84.75 176 ALA A O 1
ATOM 1337 N N . ILE A 1 177 ? 8.953 -6.172 -20.791 1.00 86.19 177 ILE A N 1
ATOM 1338 C CA . ILE A 1 177 ? 7.628 -6.389 -20.197 1.00 86.19 177 ILE A CA 1
ATOM 1339 C C . ILE A 1 177 ? 6.559 -6.643 -21.265 1.00 86.19 177 ILE A C 1
ATOM 1341 O O . ILE A 1 177 ? 5.714 -7.516 -21.084 1.00 86.19 177 ILE A O 1
ATOM 1345 N N . THR A 1 178 ? 6.588 -5.896 -22.369 1.00 78.94 178 THR A N 1
ATOM 1346 C CA . THR A 1 178 ? 5.535 -5.946 -23.397 1.00 78.94 178 THR A CA 1
ATOM 1347 C C . THR A 1 178 ? 5.732 -7.057 -24.426 1.00 78.94 178 THR A C 1
ATOM 1349 O O . THR A 1 178 ? 4.766 -7.473 -25.055 1.00 78.94 178 THR A O 1
ATOM 1352 N N . SER A 1 179 ? 6.965 -7.542 -24.612 1.00 69.19 179 SER A N 1
ATOM 1353 C CA . SER A 1 179 ? 7.301 -8.425 -25.742 1.00 69.19 179 SER A CA 1
ATOM 1354 C C . SER A 1 179 ? 7.564 -9.886 -25.365 1.00 69.19 179 SER A C 1
ATOM 1356 O O . SER A 1 179 ? 7.545 -10.736 -26.248 1.00 69.19 179 SER A O 1
ATOM 1358 N N . ASN A 1 180 ? 7.829 -10.197 -24.088 1.00 64.50 180 ASN A N 1
ATOM 1359 C CA . ASN A 1 180 ? 8.454 -11.477 -23.710 1.00 64.50 180 ASN A CA 1
ATOM 1360 C C . ASN A 1 180 ? 7.794 -12.208 -22.529 1.00 64.50 180 ASN A C 1
ATOM 1362 O O . ASN A 1 180 ? 8.373 -13.159 -22.006 1.00 64.50 180 ASN A O 1
ATOM 1366 N N . LEU A 1 181 ? 6.617 -11.778 -22.066 1.00 74.00 181 LEU A N 1
ATOM 1367 C CA . LEU A 1 181 ? 6.001 -12.347 -20.864 1.00 74.00 181 LEU A CA 1
ATOM 1368 C C . LEU A 1 181 ? 4.769 -13.198 -21.186 1.00 74.00 181 LEU A C 1
ATOM 1370 O O . LEU A 1 181 ? 3.755 -12.686 -21.651 1.00 74.00 181 LEU A O 1
ATOM 1374 N N . GLY A 1 182 ? 4.845 -14.492 -20.866 1.00 66.81 182 GLY A N 1
ATOM 1375 C CA . GLY A 1 182 ? 3.702 -15.407 -20.816 1.00 66.81 182 GLY A CA 1
ATOM 1376 C C . GLY A 1 182 ? 3.289 -15.725 -19.375 1.00 66.81 182 GLY A C 1
ATOM 1377 O O . GLY A 1 182 ? 4.118 -15.711 -18.463 1.00 66.81 182 GLY A O 1
ATOM 1378 N N . THR A 1 183 ? 2.009 -16.023 -19.150 1.00 62.25 183 THR A N 1
ATOM 1379 C CA . THR A 1 183 ? 1.492 -16.529 -17.869 1.00 62.25 183 THR A CA 1
ATOM 1380 C C . THR A 1 183 ? 1.259 -18.039 -17.962 1.00 62.25 183 THR A C 1
ATOM 1382 O O . THR A 1 183 ? 0.641 -18.528 -18.902 1.00 62.25 183 THR A O 1
ATOM 1385 N N . VAL A 1 184 ? 1.751 -18.799 -16.978 1.00 61.62 184 VAL A N 1
ATOM 1386 C CA . VAL A 1 184 ? 1.496 -20.245 -16.857 1.00 61.62 184 VAL A CA 1
ATOM 1387 C C . VAL A 1 184 ? 0.824 -20.497 -15.509 1.00 61.62 184 VAL A C 1
ATOM 1389 O O . VAL A 1 184 ? 1.391 -20.173 -14.464 1.00 61.62 184 VAL A O 1
ATOM 1392 N N . SER A 1 185 ? -0.401 -21.033 -15.520 1.00 58.94 185 SER A N 1
ATOM 1393 C CA . SER A 1 185 ? -1.125 -21.375 -14.289 1.00 58.94 185 SER A CA 1
ATOM 1394 C C . SER A 1 185 ? -0.503 -22.603 -13.621 1.00 58.94 185 SER A C 1
ATOM 1396 O O . SER A 1 185 ? -0.142 -23.569 -14.289 1.00 58.94 185 SER A O 1
ATOM 1398 N N . ALA A 1 186 ? -0.392 -22.576 -12.290 1.00 56.00 186 ALA A N 1
ATOM 1399 C CA . ALA A 1 186 ? 0.126 -23.695 -11.500 1.00 56.00 186 ALA A CA 1
ATOM 1400 C C . ALA A 1 186 ? -0.887 -24.849 -11.336 1.00 56.00 186 ALA A C 1
ATOM 1402 O O . ALA A 1 186 ? -0.521 -25.910 -10.833 1.00 56.00 186 ALA A O 1
ATOM 1403 N N . GLU A 1 187 ? -2.135 -24.664 -11.772 1.00 50.94 187 GLU A N 1
ATOM 1404 C CA . GLU A 1 187 ? -3.152 -25.716 -11.823 1.00 50.94 187 GLU A CA 1
ATOM 1405 C C . GLU A 1 187 ? -3.277 -26.240 -13.257 1.00 50.94 187 GLU A C 1
ATOM 1407 O O . GLU A 1 187 ? -3.842 -25.580 -14.123 1.00 50.94 187 GLU A O 1
ATOM 1412 N N . GLY A 1 188 ? -2.731 -27.435 -13.497 1.00 39.47 188 GLY A N 1
ATOM 1413 C CA . GLY A 1 188 ? -2.950 -28.194 -14.727 1.00 39.47 188 GLY A CA 1
ATOM 1414 C C . GLY A 1 188 ? -2.131 -27.712 -15.920 1.00 39.47 188 GLY A C 1
ATOM 1415 O O . GLY A 1 188 ? -2.637 -27.033 -16.809 1.00 39.47 188 GLY A O 1
ATOM 1416 N N . ALA A 1 189 ? -0.879 -28.165 -16.001 1.00 41.12 189 ALA A N 1
ATOM 1417 C CA . ALA A 1 189 ? -0.156 -28.228 -17.264 1.00 41.12 189 ALA A CA 1
ATOM 1418 C C . ALA A 1 189 ? -0.849 -29.234 -18.207 1.00 41.12 189 ALA A C 1
ATOM 1420 O O . ALA A 1 189 ? -0.450 -30.385 -18.320 1.00 41.12 189 ALA A O 1
ATOM 1421 N N . HIS A 1 190 ? -1.907 -28.779 -18.871 1.00 39.91 190 HIS A N 1
ATOM 1422 C CA . HIS A 1 190 ? -2.337 -29.252 -20.178 1.00 39.91 190 HIS A CA 1
ATOM 1423 C C . HIS A 1 190 ? -2.715 -28.020 -20.997 1.00 39.91 190 HIS A C 1
ATOM 1425 O O . HIS A 1 190 ? -3.879 -27.648 -21.108 1.00 39.91 190 HIS A O 1
ATOM 1431 N N . ILE A 1 191 ? -1.699 -27.377 -21.568 1.00 37.88 191 ILE A N 1
ATOM 1432 C CA . ILE A 1 191 ? -1.880 -26.623 -22.804 1.00 37.88 191 ILE A CA 1
ATOM 1433 C C . ILE A 1 191 ? -1.151 -27.428 -23.872 1.00 37.88 191 ILE A C 1
ATOM 1435 O O . ILE A 1 191 ? 0.072 -27.406 -23.985 1.00 37.88 191 ILE A O 1
ATOM 1439 N N . THR A 1 192 ? -1.934 -28.237 -24.574 1.00 37.97 192 THR A N 1
ATOM 1440 C CA . THR A 1 192 ? -1.564 -28.912 -25.813 1.00 37.97 192 THR A CA 1
ATOM 1441 C C . THR A 1 192 ? -1.744 -27.928 -26.973 1.00 37.97 192 THR A C 1
ATOM 1443 O O . THR A 1 192 ? -2.820 -27.346 -27.096 1.00 37.97 192 THR A O 1
ATOM 1446 N N . GLY A 1 193 ? -0.743 -27.830 -27.854 1.00 33.72 193 GLY A N 1
ATOM 1447 C CA . GLY A 1 193 ? -0.856 -27.296 -29.224 1.00 33.72 193 GLY A CA 1
ATOM 1448 C C . GLY A 1 193 ? -0.438 -25.828 -29.388 1.00 33.72 193 GLY A C 1
ATOM 1449 O O . GLY A 1 193 ? -0.759 -25.005 -28.539 1.00 33.72 193 GLY A O 1
ATOM 1450 N N . MET A 1 194 ? 0.268 -25.422 -30.447 1.00 33.88 194 MET A N 1
ATOM 1451 C CA . MET A 1 194 ? 0.736 -26.083 -31.682 1.00 33.88 194 MET A CA 1
ATOM 1452 C C . MET A 1 194 ? 2.148 -25.597 -32.009 1.00 33.88 194 MET A C 1
ATOM 1454 O O . MET A 1 194 ? 2.448 -24.432 -31.665 1.00 33.88 194 MET A O 1
#

Foldseek 3Di:
DDDDPPLVFADPDQQVLVLVQLLVLLVVLVNVVVSVCQVPDDPPRQKGKAGWDDDPRGSNDDDIDMDMDGLAPVCPVSSVSSVQPDQWTDRPNDIDGDPDDDDPDDDDPVVCVVPDDDDLDDDDDDPHFDWAWDDDPPPDTDIDRDPFQLRVQVSVVVSCCVRPVVDDDDPCSNVCSPPPDDDDDPPDPPPDDD

InterPro domains:
  IPR045747 CRISPR-associated protein Cas6, N-terminal domain superfamily [G3DSA:3.30.70.1890] (4-113)

Organism: NCBI:txid2530368

pLDDT: mean 83.28, std 17.03, range [25.77, 97.06]

Radius of gyration: 20.27 Å; chains: 1; bounding box: 54×46×63 Å

Secondary structure (DSSP, 8-state):
--------PPPS-HHHHHHHHHHHHHHHTT-HHHHHHHHHPPSSPSEEEPPPBSGGGGTSSS--B--EEES-HHHHHHHHHHHHH--EEEETTEEEE-----------THHHHHH----S-------S---EEE--SSS--EEE-S--HHHHHHHHHHHHHHH-TTSPPPTTHHHHHHHS-----SS-------

Sequence (194 aa):
MRFGENIASGPRHTGPAVNAAFLAQLREAGEAGLTSALHETRPPKPYTLTPLLGPGADGSGGNARFEVALLADTLIAPVLQALAKTRTLRVANCFYEVAGVEVAATEQYATPMACARPTDGWRLRIRTPMAFLTARDEGARRCRLFPEAEWVFSGLHRRWEFFAPEIALPPSAAAAITSNLGTVSAEGAHITGM